Protein AF-0000000074147778 (afdb_homodimer)

Secondary structure (DSSP, 8-state):
--HHHHHHHHHHHHHHHHHHH---EEEEEETTEEEEEEHHHHHHHHHHHHHHHHHHHHHHHHHHHHHHHHHHHHHHHHHHHHHHHHHHHHHHHHHHHH--/--HHHHHHHHHHHHHHHHHHH---EEEEEETTEEEEEEHHHHHHHHHHHHHHHHHHHHHHHHHHHHHHHHHHHHHHHHHHHHHHHHHHHHHHHHHHHHT-

Nearest PDB structures (foldseek):
  2zdi-assembly1_A-2  TM=4.900E-01  e=6.514E+00  Pyrococcus horikoshii
  2zqm-assembly1_A  TM=4.320E-01  e=8.532E+00  Thermococcus sp. JCM 11816
  2zdi-assembly1_A-2  TM=4.900E-01  e=6.514E+00  Pyrococcus horikoshii
  2zqm-assembly1_A  TM=4.322E-01  e=8.532E+00  Thermococcus sp. JCM 11816

Foldseek 3Di:
DDPVVVVVVVVVVVLVVLCVVFQDWDWDDDDPDIDIGTPSVVVVVVVVVVVVVVCVVCVVVVVVVVVVVVVVVVVVVVVVVVVVVVVVVVVVVVVVVVVD/DDPVVVVVVVVVVVLVVLCVVFQDWDWDDDDPDIDIGTPSVVVVVVVVVVVVVVCVVCVVVVVVVVVVVVVVVVVVVVVVVVVVVVVVVVVVVVVVVVVD

Sequence (200 aa):
MSTVIIVLLVGIILALLFSFQNQSLVTIYFLNWSFEEKISTVLFLTFAAGVILAFISTLPTIIKDKRTISKLNKRIKELEKNISLNKETLPEQDNRVNNKMSTVIIVLLVGIILALLFSFQNQSLVTIYFLNWSFEEKISTVLFLTFAAGVILAFISTLPTIIKDKRTISKLNKRIKELEKNISLNKETLPEQDNRVNNK

pLDDT: mean 92.96, std 8.34, range [63.09, 98.56]

Radius of gyration: 31.03 Å; Cα contacts (8 Å, |Δi|>4): 154; chains: 2; bounding box: 33×93×58 Å

Structure (mmCIF, N/CA/C/O backbone):
data_AF-0000000074147778-model_v1
#
loop_
_entity.id
_entity.type
_entity.pdbx_description
1 polymer PglF
#
loop_
_atom_site.group_PDB
_atom_site.id
_atom_site.type_symbol
_atom_site.label_atom_id
_atom_site.label_alt_id
_atom_site.label_comp_id
_atom_site.label_asym_id
_atom_site.label_entity_id
_atom_site.label_seq_id
_atom_site.pdbx_PDB_ins_code
_atom_site.Cartn_x
_atom_site.Cartn_y
_atom_site.Cartn_z
_atom_site.occupancy
_atom_site.B_iso_or_equiv
_atom_site.auth_seq_id
_atom_site.auth_comp_id
_atom_site.auth_asym_id
_atom_site.auth_atom_id
_atom_site.pdbx_PDB_model_num
ATOM 1 N N . MET A 1 1 ? 16.469 -9.008 20.594 1 70.06 1 MET A N 1
ATOM 2 C CA . MET A 1 1 ? 16.484 -9.008 19.141 1 70.06 1 MET A CA 1
ATOM 3 C C . MET A 1 1 ? 15.273 -8.258 18.578 1 70.06 1 MET A C 1
ATOM 5 O O . MET A 1 1 ? 14.219 -8.203 19.219 1 70.06 1 MET A O 1
ATOM 9 N N . SER A 1 2 ? 15.391 -7.492 17.5 1 90.19 2 SER A N 1
ATOM 10 C CA . SER A 1 2 ? 14.328 -6.621 17.016 1 90.19 2 SER A CA 1
ATOM 11 C C . SER A 1 2 ? 13.188 -7.43 16.406 1 90.19 2 SER A C 1
ATOM 13 O O . SER A 1 2 ? 13.414 -8.484 15.812 1 90.19 2 SER A O 1
ATOM 15 N N . THR A 1 3 ? 11.992 -7.289 16.906 1 92.44 3 THR A N 1
ATOM 16 C CA . THR A 1 3 ? 10.781 -7.926 16.406 1 92.44 3 THR A CA 1
ATOM 17 C C . THR A 1 3 ? 10.797 -7.973 14.883 1 92.44 3 THR A C 1
ATOM 19 O O . THR A 1 3 ? 10.328 -8.945 14.281 1 92.44 3 THR A O 1
ATOM 22 N N . VAL A 1 4 ? 11.375 -7.07 14.25 1 89.62 4 VAL A N 1
ATOM 23 C CA . VAL A 1 4 ? 11.469 -6.984 12.797 1 89.62 4 VAL A CA 1
ATOM 24 C C . VAL A 1 4 ? 12.352 -8.117 12.266 1 89.62 4 VAL A C 1
ATOM 26 O O . VAL A 1 4 ? 12.008 -8.766 11.281 1 89.62 4 VAL A O 1
ATOM 29 N N . ILE A 1 5 ? 13.445 -8.281 12.914 1 94.88 5 ILE A N 1
ATOM 30 C CA . ILE A 1 5 ? 14.391 -9.312 12.5 1 94.88 5 ILE A CA 1
ATOM 31 C C . ILE A 1 5 ? 13.734 -10.688 12.617 1 94.88 5 ILE A C 1
ATOM 33 O O . ILE A 1 5 ? 13.906 -11.547 11.75 1 94.88 5 ILE A O 1
ATOM 37 N N . ILE A 1 6 ? 13 -10.82 13.672 1 96.06 6 ILE A N 1
ATOM 38 C CA . ILE A 1 6 ? 12.328 -12.094 13.906 1 96.06 6 ILE A CA 1
ATOM 39 C C . ILE A 1 6 ? 11.305 -12.359 12.812 1 96.06 6 ILE A C 1
ATOM 41 O O . ILE A 1 6 ? 11.242 -13.461 12.266 1 96.06 6 ILE A O 1
ATOM 45 N N . VAL A 1 7 ? 10.531 -11.43 12.43 1 94 7 VAL A N 1
ATOM 46 C CA . VAL A 1 7 ? 9.508 -11.562 11.406 1 94 7 VAL A CA 1
ATOM 47 C C . VAL A 1 7 ? 10.156 -11.883 10.062 1 94 7 VAL A C 1
ATOM 49 O O . VAL A 1 7 ? 9.688 -12.758 9.328 1 94 7 VAL A O 1
ATOM 52 N N . LEU A 1 8 ? 11.258 -11.164 9.898 1 94.31 8 LEU A N 1
ATOM 53 C CA . LEU A 1 8 ? 11.969 -11.375 8.641 1 94.31 8 LEU A CA 1
ATOM 54 C C . LEU A 1 8 ? 12.531 -12.789 8.57 1 94.31 8 LEU A C 1
ATOM 56 O O . LEU A 1 8 ? 12.453 -13.445 7.531 1 94.31 8 LEU A O 1
ATOM 60 N N . LEU A 1 9 ? 13.117 -13.172 9.711 1 96.31 9 LEU A N 1
ATOM 61 C CA . LEU A 1 9 ? 13.719 -14.5 9.781 1 96.31 9 LEU A CA 1
ATOM 62 C C . LEU A 1 9 ? 12.672 -15.586 9.555 1 96.31 9 LEU A C 1
ATOM 64 O O . LEU A 1 9 ? 12.883 -16.5 8.766 1 96.31 9 LEU A O 1
ATOM 68 N N . VAL A 1 10 ? 11.57 -15.469 10.203 1 96.69 10 VAL A N 1
ATOM 69 C CA . VAL A 1 10 ? 10.484 -16.438 10.055 1 96.69 10 VAL A CA 1
ATOM 70 C C . VAL A 1 10 ? 9.984 -16.438 8.617 1 96.69 10 VAL A C 1
ATOM 72 O O . VAL A 1 10 ? 9.75 -17.5 8.031 1 96.69 10 VAL A O 1
ATOM 75 N N . GLY A 1 11 ? 9.82 -15.25 8.031 1 96.06 11 GLY A N 1
ATOM 76 C CA . GLY A 1 11 ? 9.398 -15.125 6.648 1 96.06 11 GLY A CA 1
ATOM 77 C C . GLY A 1 11 ? 10.32 -15.836 5.676 1 96.06 11 GLY A C 1
ATOM 78 O O . GLY A 1 11 ? 9.867 -16.531 4.77 1 96.06 11 GLY A O 1
ATOM 79 N N . ILE A 1 12 ? 11.625 -15.695 5.895 1 96.75 12 ILE A N 1
ATOM 80 C CA . ILE A 1 12 ? 12.617 -16.281 5.008 1 96.75 12 ILE A CA 1
ATOM 81 C C . ILE A 1 12 ? 12.586 -17.812 5.137 1 96.75 12 ILE A C 1
ATOM 83 O O . ILE A 1 12 ? 12.664 -18.531 4.137 1 96.75 12 ILE A O 1
ATOM 87 N N . ILE A 1 13 ? 12.477 -18.266 6.332 1 97.56 13 ILE A N 1
ATOM 88 C CA . ILE A 1 13 ? 12.438 -19.703 6.566 1 97.56 13 ILE A CA 1
ATOM 89 C C . ILE A 1 13 ? 11.211 -20.312 5.887 1 97.56 13 ILE A C 1
ATOM 91 O O . ILE A 1 13 ? 11.312 -21.328 5.207 1 97.56 13 ILE A O 1
ATOM 95 N N . LEU A 1 14 ? 10.07 -19.688 6.051 1 97.44 14 LEU A N 1
ATOM 96 C CA . LEU A 1 14 ? 8.844 -20.156 5.418 1 97.44 14 LEU A CA 1
ATOM 97 C C . LEU A 1 14 ? 8.977 -20.141 3.898 1 97.44 14 LEU A C 1
ATOM 99 O O . LEU A 1 14 ? 8.523 -21.078 3.227 1 97.44 14 LEU A O 1
ATOM 103 N N . ALA A 1 15 ? 9.617 -19.062 3.371 1 97.5 15 ALA A N 1
ATOM 104 C CA . ALA A 1 15 ? 9.812 -18.938 1.929 1 97.5 15 ALA A CA 1
ATOM 105 C C . ALA A 1 15 ? 10.727 -20.047 1.408 1 97.5 15 ALA A C 1
ATOM 107 O O . ALA A 1 15 ? 10.477 -20.609 0.336 1 97.5 15 ALA A O 1
ATOM 108 N N . LEU A 1 16 ? 11.727 -20.391 2.139 1 97.94 16 LEU A N 1
ATOM 109 C CA . LEU A 1 16 ? 12.664 -21.438 1.744 1 97.94 16 LEU A CA 1
ATOM 110 C C . LEU A 1 16 ? 11.977 -22.797 1.745 1 97.94 16 LEU A C 1
ATOM 112 O O . LEU A 1 16 ? 12.141 -23.594 0.809 1 97.94 16 LEU A O 1
ATOM 116 N N . LEU A 1 17 ? 11.25 -23.062 2.766 1 98 17 LEU A N 1
ATOM 117 C CA . LEU A 1 17 ? 10.5 -24.312 2.842 1 98 17 LEU A CA 1
ATOM 118 C C . LEU A 1 17 ? 9.516 -24.422 1.685 1 98 17 LEU A C 1
ATOM 120 O O . LEU A 1 17 ? 9.422 -25.484 1.05 1 98 17 LEU A O 1
ATOM 124 N N . PHE A 1 18 ? 8.859 -23.312 1.404 1 98.12 18 PHE A N 1
ATOM 125 C CA . PHE A 1 18 ? 7.91 -23.266 0.296 1 98.12 18 PHE A CA 1
ATOM 126 C C . PHE A 1 18 ? 8.617 -23.531 -1.029 1 98.12 18 PHE A C 1
ATOM 128 O O . PHE A 1 18 ? 8.109 -24.266 -1.875 1 98.12 18 PHE A O 1
ATOM 135 N N . SER A 1 19 ? 9.727 -22.828 -1.189 1 97.81 19 SER A N 1
ATOM 136 C CA . SER A 1 19 ? 10.5 -22.969 -2.42 1 97.81 19 SER A CA 1
ATOM 137 C C . SER A 1 19 ? 10.945 -24.406 -2.635 1 97.81 19 SER A C 1
ATOM 139 O O . SER A 1 19 ? 10.852 -24.938 -3.748 1 97.81 19 SER A O 1
ATOM 141 N N . PHE A 1 20 ? 11.336 -25.047 -1.605 1 97.81 20 PHE A N 1
ATOM 142 C CA . PHE A 1 20 ? 11.812 -26.422 -1.671 1 97.81 20 PHE A CA 1
ATOM 143 C C . PHE A 1 20 ? 10.664 -27.375 -1.983 1 97.81 20 PHE A C 1
ATOM 145 O O . PHE A 1 20 ? 10.828 -28.312 -2.76 1 97.81 20 PHE A O 1
ATOM 152 N N . GLN A 1 21 ? 9.547 -27.062 -1.419 1 97.88 21 GLN A N 1
ATOM 153 C CA . GLN A 1 21 ? 8.406 -27.969 -1.562 1 97.88 21 GLN A CA 1
ATOM 154 C C . GLN A 1 21 ? 7.75 -27.812 -2.932 1 97.88 21 GLN A C 1
ATOM 156 O O . GLN A 1 21 ? 7.039 -28.703 -3.391 1 97.88 21 GLN A O 1
ATOM 161 N N . ASN A 1 22 ? 7.898 -26.672 -3.611 1 98.19 22 ASN A N 1
ATOM 162 C CA . ASN A 1 22 ? 7.238 -26.375 -4.875 1 98.19 22 ASN A CA 1
ATOM 163 C C . ASN A 1 22 ? 8.25 -26.094 -5.984 1 98.19 22 ASN A C 1
ATOM 165 O O . ASN A 1 22 ? 8.25 -25.016 -6.57 1 98.19 22 ASN A O 1
ATOM 169 N N . GLN A 1 23 ? 8.961 -27.078 -6.387 1 97.5 23 GLN A N 1
ATOM 170 C CA . GLN A 1 23 ? 10.031 -26.953 -7.371 1 97.5 23 GLN A CA 1
ATOM 171 C C . GLN A 1 23 ? 9.57 -27.453 -8.742 1 97.5 23 GLN A C 1
ATOM 173 O O . GLN A 1 23 ? 10.289 -27.297 -9.734 1 97.5 23 GLN A O 1
ATOM 178 N N . SER A 1 24 ? 8.391 -28 -8.797 1 96.56 24 SER A N 1
ATOM 179 C CA . SER A 1 24 ? 7.887 -28.484 -10.078 1 96.56 24 SER A CA 1
ATOM 180 C C . SER A 1 24 ? 7.66 -27.344 -11.062 1 96.56 24 SER A C 1
ATOM 182 O O . SER A 1 24 ? 7.25 -26.25 -10.664 1 96.56 24 SER A O 1
ATOM 184 N N . LEU A 1 25 ? 7.801 -27.672 -12.336 1 97.81 25 LEU A N 1
ATOM 185 C CA . LEU A 1 25 ? 7.641 -26.672 -13.383 1 97.81 25 LEU A CA 1
ATOM 186 C C . LEU A 1 25 ? 6.188 -26.578 -13.828 1 97.81 25 LEU A C 1
ATOM 188 O O . LEU A 1 25 ? 5.477 -27.594 -13.867 1 97.81 25 LEU A O 1
ATOM 192 N N . VAL A 1 26 ? 5.844 -25.406 -14.148 1 97.12 26 VAL A N 1
ATOM 193 C CA . VAL A 1 26 ? 4.512 -25.172 -14.711 1 97.12 26 VAL A CA 1
ATOM 194 C C . VAL A 1 26 ? 4.609 -24.203 -15.891 1 97.12 26 VAL A C 1
ATOM 196 O O . VAL A 1 26 ? 5.469 -23.328 -15.914 1 97.12 26 VAL A O 1
ATOM 199 N N . THR A 1 27 ? 3.785 -24.422 -16.812 1 97.81 27 THR A N 1
ATOM 200 C CA . THR A 1 27 ? 3.719 -23.531 -17.969 1 97.81 27 THR A CA 1
ATOM 201 C C . THR A 1 27 ? 2.59 -22.516 -17.812 1 97.81 27 THR A C 1
ATOM 203 O O . THR A 1 27 ? 1.437 -22.906 -17.594 1 97.81 27 THR A O 1
ATOM 206 N N . ILE A 1 28 ? 2.943 -21.281 -17.891 1 97.94 28 ILE A N 1
ATOM 207 C CA . ILE A 1 28 ? 1.984 -20.188 -17.766 1 97.94 28 ILE A CA 1
ATOM 208 C C . ILE A 1 28 ? 1.822 -19.484 -19.109 1 97.94 28 ILE A C 1
ATOM 210 O O . ILE A 1 28 ? 2.811 -19.188 -19.781 1 97.94 28 ILE A O 1
ATOM 214 N N . TYR A 1 29 ? 0.603 -19.297 -19.438 1 98 29 TYR A N 1
ATOM 215 C CA . TYR A 1 29 ? 0.296 -18.609 -20.688 1 98 29 TYR A CA 1
ATOM 216 C C . TYR A 1 29 ? -0.269 -17.219 -20.422 1 98 29 TYR A C 1
ATOM 218 O O . TYR A 1 29 ? -1.069 -17.031 -19.5 1 98 29 TYR A O 1
ATOM 226 N N . PHE A 1 30 ? 0.188 -16.281 -21.203 1 96.56 30 PHE A N 1
ATOM 227 C CA . PHE A 1 30 ? -0.338 -14.922 -21.172 1 96.56 30 PHE A CA 1
ATOM 228 C C . PHE A 1 30 ? -0.338 -14.305 -22.562 1 96.56 30 PHE A C 1
ATOM 230 O O . PHE A 1 30 ? 0.717 -13.945 -23.094 1 96.56 30 PHE A O 1
ATOM 237 N N . LEU A 1 31 ? -1.551 -14.141 -23.047 1 95.06 31 LEU A N 1
ATOM 238 C CA . LEU A 1 31 ? -1.722 -13.68 -24.422 1 95.06 31 LEU A CA 1
ATOM 239 C C . LEU A 1 31 ? -0.912 -14.539 -25.391 1 95.06 31 LEU A C 1
ATOM 241 O O . LEU A 1 31 ? -1.174 -15.734 -25.531 1 95.06 31 LEU A O 1
ATOM 245 N N . ASN A 1 32 ? 0.188 -13.961 -25.969 1 95.88 32 ASN A N 1
ATOM 246 C CA . ASN A 1 32 ? 0.967 -14.75 -26.906 1 95.88 32 ASN A CA 1
ATOM 247 C C . ASN A 1 32 ? 2.277 -15.234 -26.297 1 95.88 32 ASN A C 1
ATOM 249 O O . ASN A 1 32 ? 3.131 -15.781 -27 1 95.88 32 ASN A O 1
ATOM 253 N N . TRP A 1 33 ? 2.398 -15.078 -25.047 1 96.38 33 TRP A N 1
ATOM 254 C CA . TRP A 1 33 ? 3.627 -15.477 -24.375 1 96.38 33 TRP A CA 1
ATOM 255 C C . TRP A 1 33 ? 3.396 -16.719 -23.516 1 96.38 33 TRP A C 1
ATOM 257 O O . TRP A 1 33 ? 2.299 -16.922 -22.984 1 96.38 33 TRP A O 1
ATOM 267 N N . SER A 1 34 ? 4.418 -17.641 -23.438 1 96.19 34 SER A N 1
ATOM 268 C CA . SER A 1 34 ? 4.418 -18.797 -22.531 1 96.19 34 SER A CA 1
ATOM 269 C C . SER A 1 34 ? 5.734 -18.891 -21.781 1 96.19 34 SER A C 1
ATOM 271 O O . SER A 1 34 ? 6.801 -18.625 -22.328 1 96.19 34 SER A O 1
ATOM 273 N N . PHE A 1 35 ? 5.664 -19.125 -20.5 1 95.5 35 PHE A N 1
ATOM 274 C CA . PHE A 1 35 ? 6.832 -19.266 -19.641 1 95.5 35 PHE A CA 1
ATOM 275 C C . PHE A 1 35 ? 6.746 -20.531 -18.812 1 95.5 35 PHE A C 1
ATOM 277 O O . PHE A 1 35 ? 5.668 -20.891 -18.328 1 95.5 35 PHE A O 1
ATOM 284 N N . GLU A 1 36 ? 7.824 -21.172 -18.812 1 97.44 36 GLU A N 1
ATOM 285 C CA . GLU A 1 36 ? 7.961 -22.328 -17.938 1 97.44 36 GLU A CA 1
ATOM 286 C C . GLU A 1 36 ? 8.836 -22.016 -16.734 1 97.44 36 GLU A C 1
ATOM 288 O O . GLU A 1 36 ? 10.023 -21.719 -16.875 1 97.44 36 GLU A O 1
ATOM 293 N N . GLU A 1 37 ? 8.258 -22.078 -15.602 1 97.62 37 GLU A N 1
ATOM 294 C CA . GLU A 1 37 ? 8.945 -21.688 -14.367 1 97.62 37 GLU A CA 1
ATOM 295 C C . GLU A 1 37 ? 8.516 -22.562 -13.195 1 97.62 37 GLU A C 1
ATOM 297 O O . GLU A 1 37 ? 7.484 -23.234 -13.266 1 97.62 37 GLU A O 1
ATOM 302 N N . LYS A 1 38 ? 9.391 -22.578 -12.18 1 98.12 38 LYS A N 1
ATOM 303 C CA . LYS A 1 38 ? 9.016 -23.297 -10.961 1 98.12 38 LYS A CA 1
ATOM 304 C C . LYS A 1 38 ? 7.789 -22.656 -10.305 1 98.12 38 LYS A C 1
ATOM 306 O O . LYS A 1 38 ? 7.66 -21.438 -10.273 1 98.12 38 LYS A O 1
ATOM 311 N N . ILE A 1 39 ? 6.934 -23.5 -9.742 1 98.31 39 ILE A N 1
ATOM 312 C CA . ILE A 1 39 ? 5.707 -23.047 -9.094 1 98.31 39 ILE A CA 1
ATOM 313 C C . ILE A 1 39 ? 6.039 -22 -8.031 1 98.31 39 ILE A C 1
ATOM 315 O O . ILE A 1 39 ? 5.414 -20.938 -7.973 1 98.31 39 ILE A O 1
ATOM 319 N N . SER A 1 40 ? 7.023 -22.219 -7.223 1 98.31 40 SER A N 1
ATOM 320 C CA . SER A 1 40 ? 7.406 -21.297 -6.152 1 98.31 40 SER A CA 1
ATOM 321 C C . SER A 1 40 ? 7.84 -19.953 -6.711 1 98.31 40 SER A C 1
ATOM 323 O O . SER A 1 40 ? 7.441 -18.906 -6.195 1 98.31 40 SER A O 1
ATOM 325 N N . THR A 1 41 ? 8.578 -19.938 -7.758 1 98.06 41 THR A N 1
ATOM 326 C CA . THR A 1 41 ? 9.086 -18.719 -8.352 1 98.06 41 THR A CA 1
ATOM 327 C C . THR A 1 41 ? 7.941 -17.859 -8.906 1 98.06 41 THR A C 1
ATOM 329 O O . THR A 1 41 ? 7.887 -16.656 -8.664 1 98.06 41 THR A O 1
ATOM 332 N N . VAL A 1 42 ? 7.035 -18.484 -9.555 1 98.06 42 VAL A N 1
ATOM 333 C CA . VAL A 1 42 ? 5.898 -17.797 -10.148 1 98.06 42 VAL A CA 1
ATOM 334 C C . VAL A 1 42 ? 5.035 -17.172 -9.055 1 98.06 42 VAL A C 1
ATOM 336 O O . VAL A 1 42 ? 4.59 -16.031 -9.18 1 98.06 42 VAL A O 1
ATOM 339 N N . LEU A 1 43 ? 4.816 -17.859 -8.008 1 98.56 43 LEU A N 1
ATOM 340 C CA . LEU A 1 43 ? 3.99 -17.375 -6.91 1 98.56 43 LEU A CA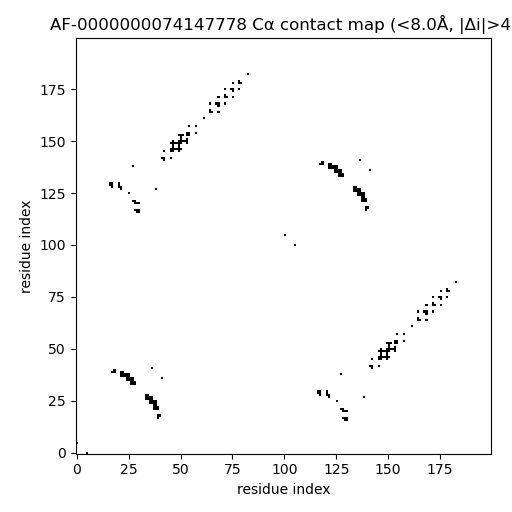 1
ATOM 341 C C . LEU A 1 43 ? 4.688 -16.234 -6.176 1 98.56 43 LEU A C 1
ATOM 343 O O . LEU A 1 43 ? 4.043 -15.25 -5.797 1 98.56 43 LEU A O 1
ATOM 347 N N . PHE A 1 44 ? 6.004 -16.297 -5.996 1 98.31 44 PHE A N 1
ATOM 348 C CA . PHE A 1 44 ? 6.758 -15.227 -5.355 1 98.31 44 PHE A CA 1
ATOM 349 C C . PHE A 1 44 ? 6.73 -13.961 -6.207 1 98.31 44 PHE A C 1
ATOM 351 O O . PHE A 1 44 ? 6.516 -12.867 -5.688 1 98.31 44 PHE A O 1
ATOM 358 N N . LEU A 1 45 ? 6.938 -14.148 -7.508 1 98.12 45 LEU A N 1
ATOM 359 C CA . LEU A 1 45 ? 6.938 -13.016 -8.422 1 98.12 45 LEU A CA 1
ATOM 360 C C . LEU A 1 45 ? 5.559 -12.359 -8.477 1 98.12 45 LEU A C 1
ATOM 362 O O . LEU A 1 45 ? 5.449 -11.133 -8.477 1 98.12 45 LEU A O 1
ATOM 366 N N . THR A 1 46 ? 4.531 -13.164 -8.516 1 98.31 46 THR A N 1
ATOM 367 C CA . THR A 1 46 ? 3.166 -12.656 -8.555 1 98.31 46 THR A CA 1
ATOM 368 C C . THR A 1 46 ? 2.82 -11.93 -7.254 1 98.31 46 THR A C 1
ATOM 370 O O . THR A 1 46 ? 2.199 -10.867 -7.277 1 98.31 46 THR A O 1
ATOM 373 N N . PHE A 1 47 ? 3.23 -12.531 -6.145 1 98.25 47 PHE A N 1
ATOM 374 C CA . PHE A 1 47 ? 3.025 -11.891 -4.848 1 98.25 47 PHE A CA 1
ATOM 375 C C . PHE A 1 47 ? 3.738 -10.539 -4.793 1 98.25 47 PHE A C 1
ATOM 377 O O . PHE A 1 47 ? 3.152 -9.539 -4.379 1 98.25 47 PHE A O 1
ATOM 384 N N . ALA A 1 48 ? 4.988 -10.453 -5.227 1 97.94 48 ALA A N 1
ATOM 385 C CA . ALA A 1 48 ? 5.781 -9.227 -5.266 1 97.94 48 ALA A CA 1
ATOM 386 C C . ALA A 1 48 ? 5.125 -8.18 -6.16 1 97.94 48 ALA A C 1
ATOM 388 O O . ALA A 1 48 ? 5.07 -7 -5.805 1 97.94 48 ALA A O 1
ATOM 389 N N . ALA A 1 49 ? 4.602 -8.594 -7.262 1 97.69 49 ALA A N 1
ATOM 390 C CA . ALA A 1 49 ? 3.906 -7.691 -8.172 1 97.69 49 ALA A CA 1
ATOM 391 C C . ALA A 1 49 ? 2.691 -7.059 -7.504 1 97.69 49 ALA A C 1
ATOM 393 O O . ALA A 1 49 ? 2.43 -5.867 -7.676 1 97.69 49 ALA A O 1
ATOM 394 N N . GLY A 1 50 ? 1.934 -7.863 -6.734 1 97.56 50 GLY A N 1
ATOM 395 C CA . GLY A 1 50 ? 0.818 -7.34 -5.961 1 97.56 50 GLY A CA 1
ATOM 396 C C . GLY A 1 50 ? 1.235 -6.297 -4.941 1 97.56 50 GLY A C 1
ATOM 397 O O . GLY A 1 50 ? 0.615 -5.234 -4.844 1 97.56 50 GLY A O 1
ATOM 398 N N . VAL A 1 51 ? 2.311 -6.598 -4.285 1 97.25 51 VAL A N 1
ATOM 399 C CA . VAL A 1 51 ? 2.848 -5.676 -3.289 1 97.25 51 VAL A CA 1
ATOM 400 C C . VAL A 1 51 ? 3.264 -4.371 -3.961 1 97.25 51 VAL A C 1
ATOM 402 O O . VAL A 1 51 ? 2.889 -3.285 -3.51 1 97.25 51 VAL A O 1
ATOM 405 N N . ILE A 1 52 ? 3.951 -4.422 -5.02 1 97.19 52 ILE A N 1
ATOM 406 C CA . ILE A 1 52 ? 4.469 -3.268 -5.742 1 97.19 52 ILE A CA 1
ATOM 407 C C . ILE A 1 52 ? 3.312 -2.412 -6.246 1 97.19 52 ILE A C 1
ATOM 409 O O . ILE A 1 52 ? 3.311 -1.191 -6.07 1 97.19 52 ILE A O 1
ATOM 413 N N . LEU A 1 53 ? 2.34 -3.072 -6.785 1 96 53 LEU A N 1
ATOM 414 C CA . LEU A 1 53 ? 1.182 -2.352 -7.301 1 96 53 LEU A CA 1
ATOM 415 C C . LEU A 1 53 ? 0.465 -1.602 -6.184 1 96 53 LEU A C 1
ATOM 417 O O . LEU A 1 53 ? 0.078 -0.444 -6.355 1 96 53 LEU A O 1
ATOM 421 N N . ALA A 1 54 ? 0.324 -2.25 -5.074 1 95.88 54 ALA A N 1
ATOM 422 C CA . ALA A 1 54 ? -0.361 -1.64 -3.938 1 95.88 54 ALA A CA 1
ATOM 423 C C . ALA A 1 54 ? 0.436 -0.461 -3.387 1 95.88 54 ALA A C 1
ATOM 425 O O . ALA A 1 54 ? -0.135 0.578 -3.049 1 95.88 54 ALA A O 1
ATOM 426 N N . PHE A 1 55 ? 1.748 -0.634 -3.389 1 94.94 55 PHE A N 1
ATOM 427 C CA . PHE A 1 55 ? 2.607 0.439 -2.9 1 94.94 55 PHE A CA 1
ATOM 428 C C . PHE A 1 55 ? 2.557 1.64 -3.838 1 94.94 55 PHE A C 1
ATOM 430 O O . PHE A 1 55 ? 2.418 2.779 -3.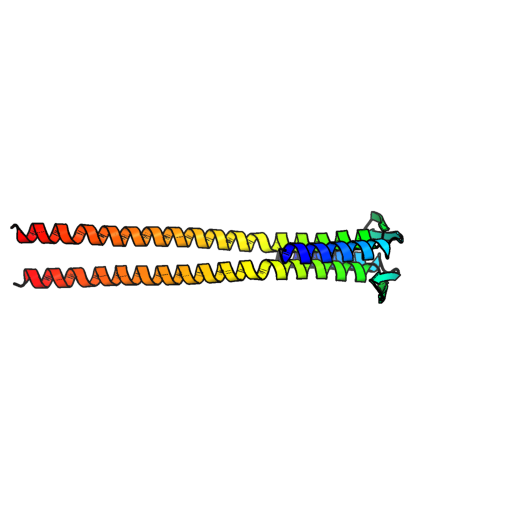387 1 94.94 55 PHE A O 1
ATOM 437 N N . ILE A 1 56 ? 2.596 1.443 -5.062 1 95.31 56 ILE A N 1
ATOM 438 C CA . ILE A 1 56 ? 2.57 2.506 -6.062 1 95.31 56 ILE A CA 1
ATOM 439 C C . ILE A 1 56 ? 1.231 3.236 -6.008 1 95.31 56 ILE A C 1
ATOM 441 O O . ILE A 1 56 ? 1.185 4.465 -6.078 1 95.31 56 ILE A O 1
ATOM 445 N N . SER A 1 57 ? 0.197 2.49 -5.805 1 92.06 57 SER A N 1
ATOM 446 C CA . SER A 1 57 ? -1.15 3.049 -5.797 1 92.06 57 SER A CA 1
ATOM 447 C C . SER A 1 57 ? -1.368 3.949 -4.586 1 92.06 57 SER A C 1
ATOM 449 O O . SER A 1 57 ? -2.176 4.879 -4.633 1 92.06 57 SER A O 1
ATOM 451 N N . THR A 1 58 ? -0.615 3.764 -3.475 1 92.94 58 THR A N 1
ATOM 452 C CA .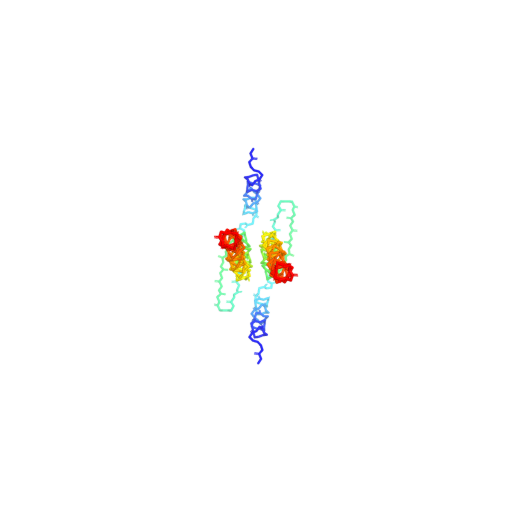 THR A 1 58 ? -0.817 4.516 -2.24 1 92.94 58 THR A CA 1
ATOM 453 C C . THR A 1 58 ? 0.153 5.688 -2.156 1 92.94 58 THR A C 1
ATOM 455 O O . THR A 1 58 ? -0.074 6.637 -1.399 1 92.94 58 THR A O 1
ATOM 458 N N . LEU A 1 59 ? 1.169 5.738 -2.928 1 94.88 59 LEU A N 1
ATOM 459 C CA . LEU A 1 59 ? 2.252 6.715 -2.898 1 94.88 59 LEU A CA 1
ATOM 460 C C . LEU A 1 59 ? 1.716 8.125 -3.09 1 94.88 59 LEU A C 1
ATOM 462 O O . LEU A 1 59 ? 2.092 9.047 -2.355 1 94.88 59 LEU A O 1
ATOM 466 N N . PRO A 1 60 ? 0.779 8.406 -3.996 1 94.94 60 PRO A N 1
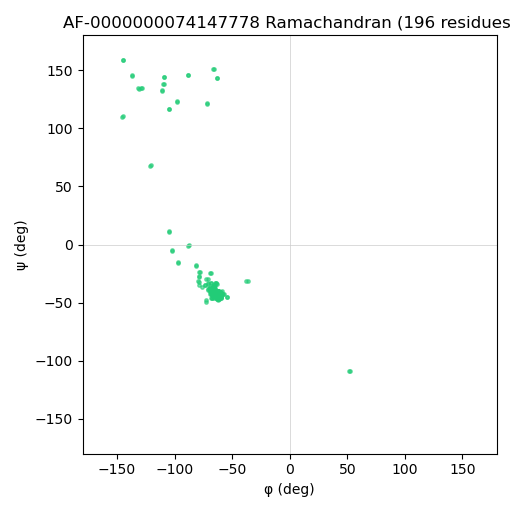ATOM 467 C CA . PRO A 1 60 ? 0.274 9.766 -4.199 1 94.94 60 PRO A CA 1
ATOM 468 C C . PRO A 1 60 ? -0.428 10.328 -2.965 1 94.94 60 PRO A C 1
ATOM 470 O O . PRO A 1 60 ? -0.344 11.523 -2.693 1 94.94 60 PRO A O 1
ATOM 473 N N . THR A 1 61 ? -1.086 9.477 -2.23 1 92.12 61 THR A N 1
ATOM 474 C CA . THR A 1 61 ? -1.804 9.891 -1.027 1 92.12 61 THR A CA 1
ATOM 475 C C . THR A 1 61 ? -0.828 10.305 0.07 1 92.12 61 THR A C 1
ATOM 477 O O . THR A 1 61 ? -1.015 11.336 0.717 1 92.12 61 THR A O 1
ATOM 480 N N . ILE A 1 62 ? 0.227 9.578 0.2 1 94.25 62 ILE A N 1
ATOM 481 C CA . ILE A 1 62 ? 1.251 9.867 1.198 1 94.25 62 ILE A CA 1
ATOM 482 C C . ILE A 1 62 ? 1.931 11.195 0.874 1 94.25 62 ILE A C 1
ATOM 484 O O . ILE A 1 62 ? 2.115 12.039 1.757 1 94.25 62 ILE A O 1
ATOM 488 N N . ILE A 1 63 ? 2.211 11.398 -0.375 1 96.25 63 ILE A N 1
ATOM 489 C CA . ILE A 1 63 ? 2.887 12.617 -0.811 1 96.25 63 ILE A CA 1
ATOM 490 C C . ILE A 1 63 ? 1.981 13.828 -0.571 1 96.25 63 ILE A C 1
ATOM 492 O O . ILE A 1 63 ? 2.434 14.859 -0.077 1 96.25 63 ILE A O 1
ATOM 496 N N . LYS A 1 64 ? 0.718 13.648 -0.874 1 97 64 LYS A N 1
ATOM 497 C CA . LYS A 1 64 ? -0.247 14.727 -0.667 1 97 64 LYS A CA 1
ATOM 498 C C . LYS A 1 64 ? -0.351 15.094 0.81 1 97 64 LYS A C 1
ATOM 500 O O . LYS A 1 64 ? -0.329 16.281 1.162 1 97 64 LYS A O 1
ATOM 505 N N . ASP A 1 65 ? -0.419 14.023 1.62 1 96.69 65 ASP A N 1
ATOM 506 C CA . ASP A 1 65 ? -0.535 14.258 3.057 1 96.69 65 ASP A CA 1
ATOM 507 C C . ASP A 1 65 ? 0.715 14.938 3.604 1 96.69 65 ASP A C 1
ATOM 509 O O . ASP A 1 65 ? 0.619 15.875 4.402 1 96.69 65 ASP A O 1
ATOM 513 N N . LYS A 1 66 ? 1.877 14.562 3.143 1 97.12 66 LYS A N 1
ATOM 514 C CA . LYS A 1 66 ? 3.129 15.18 3.578 1 97.12 66 LYS A CA 1
ATOM 515 C C . LYS A 1 66 ? 3.207 16.641 3.141 1 97.12 66 LYS A C 1
ATOM 517 O O . LYS A 1 66 ? 3.654 17.5 3.904 1 97.12 66 LYS A O 1
ATOM 522 N N . ARG A 1 67 ? 2.729 16.922 1.985 1 97.88 67 ARG A N 1
ATOM 523 C CA . ARG A 1 67 ? 2.686 18.297 1.5 1 97.88 67 ARG A CA 1
ATOM 524 C C . ARG A 1 67 ? 1.722 19.141 2.328 1 97.88 67 ARG A C 1
ATOM 526 O O . ARG A 1 67 ? 2.012 20.297 2.641 1 97.88 67 ARG A O 1
ATOM 533 N N . THR A 1 68 ? 0.591 18.547 2.604 1 98 68 THR A N 1
ATOM 534 C CA . THR A 1 68 ? -0.401 19.234 3.426 1 98 68 THR A CA 1
ATOM 535 C C . THR A 1 68 ? 0.169 19.562 4.805 1 98 68 THR A C 1
ATOM 537 O O . THR A 1 68 ? 0.022 20.672 5.301 1 98 68 THR A O 1
ATOM 540 N N . ILE A 1 69 ? 0.817 18.625 5.391 1 98 69 ILE A N 1
ATOM 541 C CA . ILE A 1 69 ? 1.431 18.797 6.703 1 98 69 ILE A CA 1
ATOM 542 C C . ILE A 1 69 ? 2.461 19.922 6.648 1 98 69 ILE A C 1
ATOM 544 O O . ILE A 1 69 ? 2.488 20.797 7.523 1 98 69 ILE A O 1
ATOM 548 N N . SER A 1 70 ? 3.248 19.922 5.613 1 97.75 70 SER A N 1
ATOM 549 C CA . SER A 1 70 ? 4.25 20.969 5.426 1 97.75 70 SER A CA 1
ATOM 550 C C . SER A 1 70 ? 3.602 22.344 5.309 1 97.75 70 SER A C 1
ATOM 552 O O . SER A 1 70 ? 4.059 23.312 5.93 1 97.75 70 SER A O 1
ATOM 554 N N . LYS A 1 71 ? 2.531 22.422 4.523 1 98.25 71 LYS A N 1
ATOM 555 C CA . LYS A 1 71 ? 1.805 23.672 4.34 1 98.25 71 LYS A CA 1
ATOM 556 C C . LYS A 1 71 ? 1.222 24.172 5.66 1 98.25 71 LYS A C 1
ATOM 558 O O . LYS A 1 71 ? 1.297 25.359 5.969 1 98.25 71 LYS A O 1
ATOM 563 N N . LEU A 1 72 ? 0.71 23.25 6.402 1 97.88 72 LEU A N 1
ATOM 564 C CA . LEU A 1 72 ? 0.107 23.594 7.684 1 97.88 72 LEU A CA 1
ATOM 565 C C . LEU A 1 72 ? 1.166 24.078 8.672 1 97.88 72 LEU A C 1
ATOM 567 O O . LEU A 1 72 ? 0.944 25.047 9.406 1 97.88 72 LEU A O 1
ATOM 571 N N . ASN A 1 73 ? 2.312 23.453 8.617 1 97.94 73 ASN A N 1
ATOM 572 C CA . ASN A 1 73 ? 3.42 23.859 9.469 1 97.94 73 ASN A CA 1
ATOM 573 C C . ASN A 1 73 ? 3.914 25.266 9.102 1 97.94 73 ASN A C 1
ATOM 575 O O . ASN A 1 73 ? 4.223 26.062 9.984 1 97.94 73 ASN A O 1
ATOM 579 N N . LYS A 1 74 ? 3.916 25.531 7.891 1 97.94 74 LYS A N 1
ATOM 580 C CA . LYS A 1 74 ? 4.297 26.875 7.449 1 97.94 74 LYS A CA 1
ATOM 581 C C . LYS A 1 74 ? 3.283 27.922 7.91 1 97.94 74 LYS A C 1
ATOM 583 O O . LYS A 1 74 ? 3.66 29 8.359 1 97.94 74 LYS A O 1
ATOM 588 N N . ARG A 1 75 ? 2.051 27.562 7.777 1 97.38 75 ARG A N 1
ATOM 589 C CA . ARG A 1 75 ? 0.978 28.453 8.203 1 97.38 75 ARG A CA 1
ATOM 590 C C . ARG A 1 75 ? 1.062 28.734 9.695 1 97.38 75 ARG A C 1
ATOM 592 O O . ARG A 1 75 ? 0.869 29.875 10.125 1 97.38 75 ARG A O 1
ATOM 599 N N . ILE A 1 76 ? 1.374 27.766 10.492 1 97.5 76 ILE A N 1
ATOM 600 C CA . ILE A 1 76 ? 1.507 27.906 11.938 1 97.5 76 ILE A CA 1
ATOM 601 C C . ILE A 1 76 ? 2.684 28.828 12.258 1 97.5 76 ILE A C 1
ATOM 603 O O . ILE A 1 76 ? 2.568 29.734 13.102 1 97.5 76 ILE A O 1
ATOM 607 N N . LYS A 1 77 ? 3.713 28.609 11.547 1 97.25 77 LYS A N 1
ATOM 608 C CA . LYS A 1 77 ? 4.887 29.453 11.75 1 97.25 77 LYS A CA 1
ATOM 609 C C . LYS A 1 77 ? 4.57 30.906 11.422 1 97.25 77 LYS A C 1
ATOM 611 O O . LYS A 1 77 ? 4.988 31.812 12.148 1 97.25 77 LYS A O 1
ATOM 616 N N . GLU A 1 78 ? 3.832 31.125 10.406 1 96.62 78 GLU A N 1
ATOM 617 C CA . GLU A 1 78 ? 3.422 32.469 10.008 1 96.62 78 GLU A CA 1
ATOM 618 C C . GLU A 1 78 ? 2.521 33.094 11.055 1 96.62 78 GLU A C 1
ATOM 620 O O . GLU A 1 78 ? 2.693 34.281 11.398 1 96.62 78 GLU A O 1
ATOM 625 N N . LEU A 1 79 ? 1.662 32.312 11.609 1 95.19 79 LEU A N 1
ATOM 626 C CA . LEU A 1 79 ? 0.734 32.812 12.617 1 95.19 79 LEU A CA 1
ATOM 627 C C . LEU A 1 79 ? 1.461 33.125 13.922 1 95.19 79 LEU A C 1
ATOM 629 O O . LEU A 1 79 ? 1.186 34.125 14.57 1 95.19 79 LEU A O 1
ATOM 633 N N . GLU A 1 80 ? 2.396 32.281 14.25 1 95.06 80 GLU A N 1
ATOM 634 C CA . GLU A 1 80 ? 3.191 32.5 15.453 1 95.06 80 GLU A CA 1
ATOM 635 C C . GLU A 1 80 ? 4.062 33.75 15.336 1 95.06 80 GLU A C 1
ATOM 637 O O . GLU A 1 80 ? 4.211 34.5 16.297 1 95.06 80 GLU A O 1
ATOM 642 N N . LYS A 1 81 ? 4.523 34 14.188 1 94.69 81 LYS A N 1
ATOM 643 C CA . LYS A 1 81 ? 5.312 35.219 13.93 1 94.69 81 LYS A CA 1
ATOM 644 C C . LYS A 1 81 ? 4.453 36.469 14.047 1 94.69 81 LYS A C 1
ATOM 646 O O . LYS A 1 81 ? 4.887 37.469 14.625 1 94.69 81 LYS A O 1
ATOM 651 N N . ASN A 1 82 ? 3.312 36.438 13.586 1 91.94 82 ASN A N 1
ATOM 652 C CA . ASN A 1 82 ? 2.385 37.562 13.664 1 91.94 82 ASN A CA 1
ATOM 653 C C . ASN A 1 82 ? 2.023 37.875 15.109 1 91.94 82 ASN A C 1
ATOM 655 O O . ASN A 1 82 ? 1.944 39.062 15.492 1 91.94 82 ASN A O 1
ATOM 659 N N . ILE A 1 83 ? 1.811 36.781 15.867 1 92.12 83 ILE A N 1
ATOM 660 C CA . ILE A 1 83 ? 1.463 36.969 17.266 1 92.12 83 ILE A CA 1
ATOM 661 C C . ILE A 1 83 ? 2.641 37.594 18.016 1 92.12 83 ILE A C 1
ATOM 663 O O . ILE A 1 83 ? 2.455 38.5 18.828 1 92.12 83 ILE A O 1
ATOM 667 N N . SER A 1 84 ? 3.82 37.125 17.688 1 90.56 84 SER A N 1
ATOM 668 C CA . SER A 1 84 ? 5.02 37.656 18.344 1 90.56 84 SER A CA 1
ATOM 669 C C . SER A 1 84 ? 5.27 39.094 17.969 1 90.56 84 SER A C 1
ATOM 671 O O . SER A 1 84 ? 5.629 39.906 18.812 1 90.56 84 SER A O 1
ATOM 673 N N . LEU A 1 85 ? 5.004 39.438 16.734 1 89.06 85 LEU A N 1
ATOM 674 C CA . LEU A 1 85 ? 5.191 40.781 16.234 1 89.06 85 LEU A CA 1
ATOM 675 C C . LEU A 1 85 ? 4.184 41.75 16.859 1 89.06 85 LEU A C 1
ATOM 677 O O . LEU A 1 85 ? 4.535 42.875 17.234 1 89.06 85 LEU A O 1
ATOM 681 N N . ASN A 1 86 ? 3.021 41.344 17.047 1 85.88 86 ASN A N 1
ATOM 682 C CA . ASN A 1 86 ? 1.978 42.156 17.656 1 85.88 86 ASN A CA 1
ATOM 683 C C . ASN A 1 86 ? 2.23 42.375 19.141 1 85.88 86 ASN A C 1
ATOM 685 O O . ASN A 1 86 ? 1.969 43.469 19.656 1 85.88 86 ASN A O 1
ATOM 689 N N . LYS A 1 87 ? 2.791 41.438 19.797 1 86.19 87 LYS A N 1
ATOM 690 C CA . LYS A 1 87 ? 3.113 41.531 21.203 1 86.19 87 LYS A CA 1
ATOM 691 C C . LYS A 1 87 ? 4.285 42.469 21.438 1 86.19 87 LYS A C 1
ATOM 693 O O . LYS A 1 87 ? 4.332 43.188 22.453 1 86.19 87 LYS A O 1
ATOM 698 N N . GLU A 1 88 ? 5.199 42.656 20.594 1 86.31 88 GLU A N 1
ATOM 699 C CA . GLU A 1 88 ? 6.359 43.531 20.688 1 86.31 88 GLU A CA 1
ATOM 700 C C . GLU A 1 88 ? 5.98 44.969 20.391 1 86.31 88 GLU A C 1
ATOM 702 O O . GLU A 1 88 ? 6.512 45.906 21.016 1 86.31 88 GLU A O 1
ATOM 707 N N . THR A 1 89 ? 5.039 45.188 19.578 1 79.38 89 THR A N 1
ATOM 708 C CA . THR A 1 89 ? 4.641 46.531 19.172 1 79.38 89 THR A CA 1
ATOM 709 C C . THR A 1 89 ? 3.732 47.188 20.219 1 79.38 89 THR A C 1
ATOM 711 O O . THR A 1 89 ? 3.715 48.406 20.359 1 79.38 89 THR A O 1
ATOM 714 N N . LEU A 1 90 ? 3.115 46.531 21.094 1 77.44 90 LEU A N 1
ATOM 715 C CA . LEU A 1 90 ? 2.18 47 22.109 1 77.44 90 LEU A CA 1
ATOM 716 C C . LEU A 1 90 ? 2.912 47.75 23.219 1 77.44 90 LEU A C 1
ATOM 718 O O . LEU A 1 90 ? 2.5 48.844 23.594 1 77.44 90 LEU A O 1
ATOM 722 N N . PRO A 1 91 ? 3.977 47.406 23.859 1 73.06 91 PRO A N 1
ATOM 723 C CA . PRO A 1 91 ? 4.672 48.188 24.891 1 73.06 91 PRO A CA 1
ATOM 724 C C . PRO A 1 91 ? 5.262 49.5 24.344 1 73.06 91 PRO A C 1
ATOM 726 O O . PRO A 1 91 ? 5.293 50.5 25.062 1 73.06 91 PRO A O 1
ATOM 729 N N . GLU A 1 92 ? 5.703 49.562 23.156 1 73.81 92 GLU A N 1
ATOM 730 C CA . GLU A 1 92 ? 6.27 50.781 22.562 1 73.81 92 GLU A CA 1
ATOM 731 C C . GLU A 1 92 ? 5.215 51.875 22.438 1 73.81 92 GLU A C 1
ATOM 733 O O . GLU A 1 92 ? 5.496 53.062 22.688 1 73.81 92 GLU A O 1
ATOM 738 N N . GLN A 1 93 ? 4.02 51.5 22.156 1 69.25 93 GLN A N 1
ATOM 739 C CA . GLN A 1 93 ? 2.936 52.469 22.031 1 69.25 93 GLN A CA 1
ATOM 740 C C . GLN A 1 93 ? 2.516 53 23.391 1 69.25 93 GLN A C 1
ATOM 742 O O . GLN A 1 93 ? 2.205 54.188 23.531 1 69.25 93 GLN A O 1
ATOM 747 N N . ASP A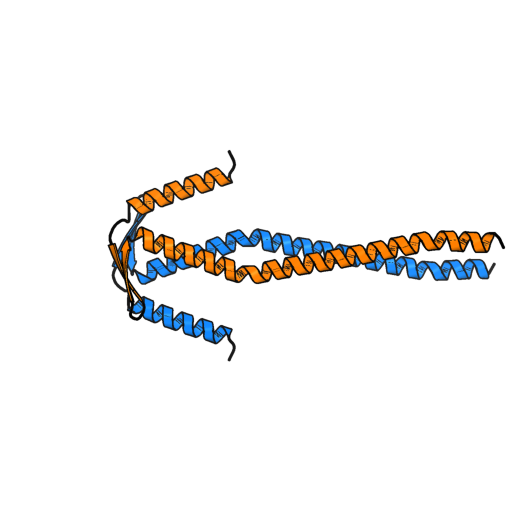 1 94 ? 2.555 52.219 24.375 1 71.81 94 ASP A N 1
ATOM 748 C CA . ASP A 1 94 ? 2.234 52.625 25.75 1 71.81 94 ASP A CA 1
ATOM 749 C C . ASP A 1 94 ? 3.258 53.625 26.281 1 71.81 94 ASP A C 1
ATOM 751 O O . ASP A 1 94 ? 2.893 54.594 26.938 1 71.81 94 ASP A O 1
ATOM 755 N N . ASN A 1 95 ? 4.512 53.5 26.125 1 73.06 95 ASN A N 1
ATOM 756 C CA . ASN A 1 95 ? 5.578 54.406 26.578 1 73.06 95 ASN A CA 1
ATOM 757 C C . ASN A 1 95 ? 5.512 55.75 25.875 1 73.06 95 ASN A C 1
ATOM 759 O O . ASN A 1 95 ? 5.809 56.781 26.484 1 73.06 95 ASN A O 1
ATOM 763 N N . ARG A 1 96 ? 5.156 55.844 24.688 1 75.44 96 ARG A N 1
ATOM 764 C CA . ARG A 1 96 ? 5.055 57.094 23.938 1 75.44 96 ARG A CA 1
ATOM 765 C C . ARG A 1 96 ? 3.908 57.969 24.453 1 75.44 96 ARG A C 1
ATOM 767 O O . ARG A 1 96 ? 4.008 59.188 24.469 1 75.44 96 ARG A O 1
ATOM 774 N N . VAL A 1 97 ? 2.859 57.344 24.906 1 72.38 97 VAL A N 1
ATOM 775 C CA . VAL A 1 97 ? 1.699 58.031 25.422 1 72.38 97 VAL A CA 1
ATOM 776 C C . VAL A 1 97 ? 1.988 58.562 26.828 1 72.38 97 VAL A C 1
ATOM 778 O O . VAL A 1 97 ? 1.465 59.594 27.25 1 72.38 97 VAL A O 1
ATOM 781 N N . ASN A 1 98 ? 2.691 57.812 27.484 1 75.44 98 ASN A N 1
ATOM 782 C CA . ASN A 1 98 ? 2.965 58.188 28.875 1 75.44 98 ASN A CA 1
ATOM 783 C C . ASN A 1 98 ? 4.055 59.25 28.953 1 75.44 98 ASN A C 1
ATOM 785 O O . ASN A 1 98 ? 4.195 59.906 29.984 1 75.44 98 ASN A O 1
ATOM 789 N N . ASN A 1 99 ? 4.902 59.312 28.094 1 69.31 99 ASN A N 1
ATOM 790 C CA . ASN A 1 99 ? 5.984 60.281 28.125 1 69.31 99 ASN A CA 1
ATOM 791 C C . ASN A 1 99 ? 5.562 61.594 27.469 1 69.31 99 ASN A C 1
ATOM 793 O O . ASN A 1 99 ? 6.383 62.5 27.297 1 69.31 99 ASN A O 1
ATOM 797 N N . LYS A 1 100 ? 4.406 61.656 27 1 63.09 100 LYS A N 1
ATOM 798 C CA . LYS A 1 100 ? 3.848 62.969 26.672 1 63.09 100 LYS A CA 1
ATOM 799 C C . LYS A 1 100 ? 3.033 63.5 27.844 1 63.09 100 LYS A C 1
ATOM 801 O O . LYS A 1 100 ? 2.354 62.75 28.547 1 63.09 100 LYS A O 1
ATOM 806 N N . MET B 1 1 ? -16.234 8.656 -20.781 1 70.56 1 MET B N 1
ATOM 807 C CA . MET B 1 1 ? -16.172 7.543 -19.844 1 70.56 1 MET B CA 1
ATOM 808 C C . MET B 1 1 ? -15.008 7.73 -18.859 1 70.56 1 MET B C 1
ATOM 810 O O . MET B 1 1 ? -14 8.352 -19.203 1 70.56 1 MET B O 1
ATOM 814 N N . SER B 1 2 ? -15.148 7.383 -17.609 1 90.06 2 SER B N 1
ATOM 815 C CA . SER B 1 2 ? -14.141 7.668 -16.594 1 90.06 2 SER B CA 1
ATOM 816 C C . SER B 1 2 ? -12.914 6.789 -16.766 1 90.06 2 SER B C 1
ATOM 818 O O . SER B 1 2 ? -13.023 5.641 -17.203 1 90.06 2 SER B O 1
ATOM 820 N N . THR B 1 3 ? -11.75 7.387 -16.953 1 92.31 3 THR B N 1
ATOM 821 C CA . THR B 1 3 ? -10.469 6.699 -17.062 1 92.31 3 THR B CA 1
ATOM 822 C C . THR B 1 3 ? -10.422 5.496 -16.125 1 92.31 3 THR B C 1
ATOM 824 O O . THR B 1 3 ? -9.852 4.457 -16.469 1 92.31 3 THR B O 1
ATOM 827 N N . VAL B 1 4 ? -11.055 5.527 -15.055 1 89.81 4 VAL B N 1
ATOM 828 C CA . VAL B 1 4 ? -11.094 4.457 -14.07 1 89.81 4 VAL B CA 1
ATOM 829 C C . VAL B 1 4 ? -11.844 3.254 -14.633 1 89.81 4 VAL B C 1
ATOM 831 O O . VAL B 1 4 ? -11.398 2.111 -14.492 1 89.81 4 VAL B O 1
ATOM 834 N N . ILE B 1 5 ? -12.945 3.533 -15.227 1 94.75 5 ILE B N 1
ATOM 835 C CA . ILE B 1 5 ? -13.773 2.477 -15.797 1 94.75 5 ILE B CA 1
ATOM 836 C C . ILE B 1 5 ? -13 1.757 -16.906 1 94.75 5 ILE B C 1
ATOM 838 O O . ILE B 1 5 ? -13.055 0.529 -17 1 94.75 5 ILE B O 1
ATOM 842 N N . ILE B 1 6 ? -12.305 2.551 -17.641 1 96.06 6 ILE B N 1
ATOM 843 C CA . ILE B 1 6 ? -11.531 1.985 -18.75 1 96.06 6 ILE B CA 1
ATOM 844 C C . ILE B 1 6 ? -10.445 1.068 -18.203 1 96.06 6 ILE B C 1
ATOM 846 O O . ILE B 1 6 ? -10.258 -0.046 -18.688 1 96.06 6 ILE B O 1
ATOM 850 N N . VAL B 1 7 ? -9.734 1.44 -17.203 1 93.94 7 VAL B N 1
ATOM 851 C CA . VAL B 1 7 ? -8.656 0.658 -16.609 1 93.94 7 VAL B CA 1
ATOM 852 C C . VAL B 1 7 ? -9.219 -0.634 -16.016 1 93.94 7 VAL B C 1
ATOM 854 O O . VAL B 1 7 ? -8.648 -1.71 -16.203 1 93.94 7 VAL B O 1
ATOM 857 N N . LEU B 1 8 ? -10.375 -0.405 -15.406 1 94.38 8 LEU B N 1
ATOM 858 C CA . LEU B 1 8 ? -11.008 -1.568 -14.797 1 94.38 8 LEU B CA 1
ATOM 859 C C . LEU B 1 8 ? -11.445 -2.568 -15.867 1 94.38 8 LEU B C 1
ATOM 861 O O . LEU B 1 8 ? -11.258 -3.777 -15.703 1 94.38 8 LEU B O 1
ATOM 865 N N . LEU B 1 9 ? -12.031 -1.984 -16.922 1 96.31 9 LEU B N 1
ATOM 866 C CA . LEU B 1 9 ? -12.516 -2.826 -18.016 1 96.31 9 LEU B CA 1
ATOM 867 C C . LEU B 1 9 ? -11.367 -3.596 -18.656 1 96.31 9 LEU B C 1
ATOM 869 O O . LEU B 1 9 ? -11.469 -4.805 -18.875 1 96.31 9 LEU B O 1
ATOM 873 N N . VAL B 1 10 ? -10.305 -2.926 -18.938 1 96.69 10 VAL B N 1
ATOM 874 C CA . VAL B 1 10 ? -9.133 -3.555 -19.531 1 96.69 10 VAL B CA 1
ATOM 875 C C . VAL B 1 10 ? -8.578 -4.621 -18.594 1 96.69 10 VAL B C 1
ATOM 877 O O . VAL B 1 10 ? -8.227 -5.719 -19.031 1 96.69 10 VAL B O 1
ATOM 880 N N . GLY B 1 11 ? -8.5 -4.305 -17.312 1 96.06 11 GLY B N 1
ATOM 881 C CA . GLY B 1 11 ? -8.031 -5.254 -16.312 1 96.06 11 GLY B CA 1
ATOM 882 C C . GLY B 1 11 ? -8.852 -6.531 -16.266 1 96.06 11 GLY B C 1
ATOM 883 O O . GLY B 1 11 ? -8.297 -7.629 -16.219 1 96.06 11 GLY B O 1
ATOM 884 N N . ILE B 1 12 ? -10.18 -6.383 -16.344 1 96.75 12 ILE B N 1
ATOM 885 C CA . ILE B 1 12 ? -11.07 -7.531 -16.281 1 96.75 12 ILE B CA 1
ATOM 886 C C . ILE B 1 12 ? -10.906 -8.391 -17.531 1 96.75 12 ILE B C 1
ATOM 888 O O . ILE B 1 12 ? -10.891 -9.625 -17.438 1 96.75 12 ILE B O 1
ATOM 892 N N . ILE B 1 13 ? -10.812 -7.75 -18.641 1 97.56 13 ILE B N 1
ATOM 893 C CA . ILE B 1 13 ? -10.656 -8.477 -19.891 1 97.56 13 ILE B CA 1
ATOM 894 C C . ILE B 1 13 ? -9.352 -9.273 -19.875 1 97.56 13 ILE B C 1
ATOM 896 O O . ILE B 1 13 ? -9.328 -10.453 -20.234 1 97.56 13 ILE B O 1
ATOM 900 N N . LEU B 1 14 ? -8.273 -8.648 -19.453 1 97.38 14 LEU B N 1
ATOM 901 C CA . LEU B 1 14 ? -6.98 -9.328 -19.344 1 97.38 14 LEU B CA 1
ATOM 902 C C . LEU B 1 14 ? -7.055 -10.5 -18.375 1 97.38 14 LEU B C 1
ATOM 904 O O . LEU B 1 14 ? -6.496 -11.562 -18.641 1 97.38 14 LEU B O 1
ATOM 908 N N . ALA B 1 15 ? -7.777 -10.273 -17.234 1 97.5 15 ALA B N 1
ATOM 909 C CA . ALA B 1 15 ? -7.93 -11.328 -16.234 1 97.5 15 ALA B CA 1
ATOM 910 C C . ALA B 1 15 ? -8.711 -12.508 -16.797 1 97.5 15 ALA B C 1
ATOM 912 O O . ALA B 1 15 ? -8.375 -13.664 -16.531 1 97.5 15 ALA B O 1
ATOM 913 N N . LEU B 1 16 ? -9.719 -12.25 -17.562 1 97.94 16 LEU B N 1
ATOM 914 C CA . LEU B 1 16 ? -10.531 -13.297 -18.172 1 97.94 16 LEU B CA 1
ATOM 915 C C . LEU B 1 16 ? -9.719 -14.102 -19.188 1 97.94 16 LEU B C 1
ATOM 917 O O . LEU B 1 16 ? -9.781 -15.328 -19.188 1 97.94 16 LEU B O 1
ATOM 921 N N . LEU B 1 17 ? -9.016 -13.422 -20 1 98 17 LEU B N 1
ATOM 922 C CA . LEU B 1 17 ? -8.164 -14.086 -20.984 1 98 17 LEU B CA 1
ATOM 923 C C . LEU B 1 17 ? -7.125 -14.961 -20.297 1 98 17 LEU B C 1
ATOM 925 O O . LEU B 1 17 ? -6.906 -16.109 -20.688 1 98 17 LEU B O 1
ATOM 929 N N . PHE B 1 18 ? -6.559 -14.406 -19.219 1 98.06 18 PHE B N 1
ATOM 930 C CA . PHE B 1 18 ? -5.574 -15.148 -18.453 1 98.06 18 PHE B CA 1
ATOM 931 C C . PHE B 1 18 ? -6.203 -16.391 -17.828 1 98.06 18 PHE B C 1
ATOM 933 O O . PHE B 1 18 ? -5.598 -17.469 -17.844 1 98.06 18 PHE B O 1
ATOM 940 N N . SER B 1 19 ? -7.359 -16.188 -17.25 1 97.81 19 SER B N 1
ATOM 941 C CA . SER B 1 19 ? -8.062 -17.281 -16.594 1 97.81 19 SER B CA 1
ATOM 942 C C . SER B 1 19 ? -8.375 -18.406 -17.594 1 97.81 19 SER B C 1
ATOM 944 O O . SER B 1 19 ? -8.203 -19.578 -17.281 1 97.81 19 SER B O 1
ATOM 946 N N . PHE B 1 20 ? -8.758 -18.047 -18.75 1 97.81 20 PHE B N 1
ATOM 947 C CA . PHE B 1 20 ? -9.109 -19.016 -19.797 1 97.81 20 PHE B CA 1
ATOM 948 C C . PHE B 1 20 ? -7.871 -19.75 -20.281 1 97.81 20 PHE B C 1
ATOM 950 O O . PHE B 1 20 ? -7.918 -20.969 -20.516 1 97.81 20 PHE B O 1
ATOM 957 N N . GLN B 1 21 ? -6.809 -19.031 -20.344 1 97.88 21 GLN B N 1
ATOM 958 C CA . GLN B 1 21 ? -5.59 -19.609 -20.906 1 97.88 21 GLN B CA 1
ATOM 959 C C . GLN B 1 21 ? -4.895 -20.5 -19.875 1 97.88 21 GLN B C 1
ATOM 961 O O . GLN B 1 21 ? -4.094 -21.359 -20.25 1 97.88 21 GLN B O 1
ATOM 966 N N . ASN B 1 22 ? -5.105 -20.328 -18.578 1 98.19 22 ASN B N 1
ATOM 967 C CA . ASN B 1 22 ? -4.426 -21.047 -17.516 1 98.19 22 ASN B CA 1
ATOM 968 C C . ASN B 1 22 ? -5.41 -21.812 -16.625 1 98.19 22 ASN B C 1
ATOM 970 O O . ASN B 1 22 ? -5.477 -21.578 -15.422 1 98.19 22 ASN B O 1
ATOM 974 N N . GLN B 1 23 ? -6.031 -22.812 -17.156 1 97.44 23 GLN B N 1
ATOM 975 C CA . GLN B 1 23 ? -7.066 -23.578 -16.469 1 97.44 23 GLN B CA 1
ATOM 976 C C . GLN B 1 23 ? -6.516 -24.906 -15.961 1 97.44 23 GLN B C 1
ATOM 978 O O . GLN B 1 23 ? -7.199 -25.625 -15.234 1 97.44 23 GLN B O 1
ATOM 983 N N . SER B 1 24 ? -5.273 -25.188 -16.297 1 96.5 24 SER B N 1
ATOM 984 C CA . SER B 1 24 ? -4.676 -26.438 -15.836 1 96.5 24 SER B CA 1
ATOM 985 C C . SER B 1 24 ? -4.512 -26.438 -14.32 1 96.5 24 SER B C 1
ATOM 987 O O . SER B 1 24 ? -4.203 -25.406 -13.719 1 96.5 24 SER B O 1
ATOM 989 N N . LEU B 1 25 ? -4.578 -27.672 -13.773 1 97.81 25 LEU B N 1
ATOM 990 C CA . LEU B 1 25 ? -4.465 -27.828 -12.328 1 97.81 25 LEU B CA 1
ATOM 991 C C . LEU B 1 25 ? -3.006 -27.984 -11.914 1 97.81 25 LEU B C 1
ATOM 993 O O . LEU B 1 25 ? -2.211 -28.594 -12.641 1 97.81 25 LEU B O 1
ATOM 997 N N . VAL B 1 26 ? -2.746 -27.453 -10.781 1 97 26 VAL B N 1
ATOM 998 C CA . VAL B 1 26 ? -1.42 -27.609 -10.195 1 97 26 VAL B CA 1
ATOM 999 C C . VAL B 1 26 ? -1.548 -27.922 -8.711 1 97 26 VAL B C 1
ATOM 1001 O O . VAL B 1 26 ? -2.482 -27.469 -8.047 1 97 26 VAL B O 1
ATOM 1004 N N . THR B 1 27 ? -0.677 -28.703 -8.25 1 97.81 27 THR B N 1
ATOM 1005 C CA . THR B 1 27 ? -0.636 -29.031 -6.828 1 97.81 27 THR B CA 1
ATOM 1006 C C . THR B 1 27 ? 0.396 -28.172 -6.109 1 97.81 27 THR B C 1
ATOM 1008 O O . THR B 1 27 ? 1.565 -28.141 -6.496 1 97.81 27 THR B O 1
ATOM 1011 N N . ILE B 1 28 ? -0.056 -27.469 -5.125 1 97.88 28 ILE B N 1
ATOM 1012 C CA . ILE B 1 28 ? 0.798 -26.594 -4.328 1 97.88 28 ILE B CA 1
ATOM 1013 C C . ILE B 1 28 ? 0.955 -27.172 -2.922 1 97.88 28 ILE B C 1
ATOM 1015 O O . ILE B 1 28 ? -0.028 -27.578 -2.301 1 97.88 28 ILE B O 1
ATOM 1019 N N . TYR B 1 29 ? 2.166 -27.188 -2.504 1 98 29 TYR B N 1
ATOM 1020 C CA . TYR B 1 29 ? 2.461 -27.688 -1.164 1 98 29 TYR B CA 1
ATOM 1021 C C . TYR B 1 29 ? 2.893 -26.547 -0.244 1 98 29 TYR B C 1
ATOM 1023 O O . TYR B 1 29 ? 3.639 -25.656 -0.655 1 98 29 TYR B O 1
ATOM 1031 N N . PHE B 1 30 ? 2.383 -26.609 0.951 1 96.69 30 PHE B N 1
ATOM 1032 C CA . PHE B 1 30 ? 2.785 -25.672 1.997 1 96.69 30 PHE B CA 1
ATOM 1033 C C . PHE B 1 30 ? 2.791 -26.359 3.359 1 96.69 30 PHE B C 1
ATOM 1035 O O . PHE B 1 30 ? 1.732 -26.625 3.93 1 96.69 30 PHE B O 1
ATOM 1042 N N . LEU B 1 31 ? 4.008 -26.531 3.846 1 95.19 31 LEU B N 1
ATOM 1043 C CA . LEU B 1 31 ? 4.195 -27.281 5.082 1 95.19 31 LEU B CA 1
ATOM 1044 C C . LEU B 1 31 ? 3.502 -28.641 5.008 1 95.19 31 LEU B C 1
ATOM 1046 O O . LEU B 1 31 ? 3.863 -29.484 4.188 1 95.19 31 LEU B O 1
ATOM 1050 N N . ASN B 1 32 ? 2.383 -28.812 5.777 1 95.88 32 ASN B N 1
ATOM 1051 C CA . ASN B 1 32 ? 1.711 -30.109 5.746 1 95.88 32 ASN B CA 1
ATOM 1052 C C . ASN B 1 32 ? 0.423 -30.047 4.93 1 95.88 32 ASN B C 1
ATOM 1054 O O . ASN B 1 32 ? -0.355 -31.016 4.922 1 95.88 32 ASN B O 1
ATOM 1058 N N . TRP B 1 33 ? 0.248 -29 4.242 1 96.38 33 TRP B N 1
ATOM 1059 C CA . TRP B 1 33 ? -0.967 -28.844 3.449 1 96.38 33 TRP B CA 1
ATOM 1060 C C . TRP B 1 33 ? -0.665 -28.953 1.959 1 96.38 33 TRP B C 1
ATOM 1062 O O . TRP B 1 33 ? 0.423 -28.578 1.512 1 96.38 33 TRP B O 1
ATOM 1072 N N . SER B 1 34 ? -1.616 -29.578 1.163 1 96.19 34 SER B N 1
ATOM 1073 C CA . SER B 1 34 ? -1.553 -29.609 -0.295 1 96.19 34 SER B CA 1
ATOM 1074 C C . SER B 1 34 ? -2.885 -29.188 -0.915 1 96.19 34 SER B C 1
ATOM 1076 O O . SER B 1 34 ? -3.949 -29.547 -0.398 1 96.19 34 SER B O 1
ATOM 1078 N N . PHE B 1 35 ? -2.844 -28.344 -1.883 1 95.44 35 PHE B N 1
ATOM 1079 C CA . PHE B 1 35 ? -4.031 -27.875 -2.582 1 95.44 35 PHE B CA 1
ATOM 1080 C C . PHE B 1 35 ? -3.871 -28.031 -4.09 1 95.44 35 PHE B C 1
ATOM 1082 O O . PHE B 1 35 ? -2.787 -27.797 -4.633 1 95.44 35 PHE B O 1
ATOM 1089 N N . GLU B 1 36 ? -4.898 -28.531 -4.637 1 97.38 36 GLU B N 1
ATOM 1090 C CA . GLU B 1 36 ? -4.969 -28.594 -6.094 1 97.38 36 GLU B CA 1
ATOM 1091 C C . GLU B 1 36 ? -5.914 -27.547 -6.652 1 97.38 36 GLU B C 1
ATOM 1093 O O . GLU B 1 36 ? -7.117 -27.562 -6.375 1 97.38 36 GLU B O 1
ATOM 1098 N N . GLU B 1 37 ? -5.395 -26.656 -7.398 1 97.56 37 GLU B N 1
ATOM 1099 C CA . GLU B 1 37 ? -6.16 -25.531 -7.91 1 97.56 37 GLU B CA 1
ATOM 1100 C C . GLU B 1 37 ? -5.699 -25.141 -9.312 1 97.56 37 GLU B C 1
ATOM 1102 O O . GLU B 1 37 ? -4.605 -25.516 -9.742 1 97.56 37 GLU B O 1
ATOM 1107 N N . LYS B 1 38 ? -6.602 -24.453 -10.016 1 98.12 38 LYS B N 1
ATOM 1108 C CA . LYS B 1 38 ? -6.223 -23.938 -11.328 1 98.12 38 LYS B CA 1
ATOM 1109 C C . LYS B 1 38 ? -5.086 -22.922 -11.211 1 98.12 38 LYS B C 1
ATOM 1111 O O . LYS B 1 38 ? -5.062 -22.109 -10.281 1 98.12 38 LYS B O 1
ATOM 1116 N N . ILE B 1 39 ? -4.184 -22.953 -12.18 1 98.31 39 ILE B N 1
ATOM 1117 C CA . ILE B 1 39 ? -3.031 -22.062 -12.203 1 98.31 39 ILE B CA 1
ATOM 1118 C C . ILE B 1 39 ? -3.5 -20.609 -12.094 1 98.31 39 ILE B C 1
ATOM 1120 O O . ILE B 1 39 ? -2.973 -19.828 -11.281 1 98.31 39 ILE B O 1
ATOM 1124 N N . SER B 1 40 ? -4.492 -20.219 -12.805 1 98.31 40 SER B N 1
ATOM 1125 C CA . SER B 1 40 ? -5.004 -18.844 -12.797 1 98.31 40 SER B CA 1
ATOM 1126 C C . SER B 1 40 ? -5.523 -18.453 -11.422 1 98.31 40 SER B C 1
ATOM 1128 O O . SER B 1 40 ? -5.234 -17.359 -10.93 1 98.31 40 SER B O 1
ATOM 1130 N N . THR B 1 41 ? -6.215 -19.312 -10.773 1 98.06 41 THR B N 1
ATOM 1131 C CA . THR B 1 41 ? -6.797 -19.031 -9.469 1 98.06 41 THR B CA 1
ATOM 1132 C C . THR B 1 41 ? -5.707 -18.812 -8.422 1 98.06 41 THR B C 1
ATOM 1134 O O . THR B 1 41 ? -5.762 -17.859 -7.648 1 98.06 41 THR B O 1
ATOM 1137 N N . VAL B 1 42 ? -4.73 -19.625 -8.445 1 98.06 42 VAL B N 1
ATOM 1138 C CA . VAL B 1 42 ? -3.635 -19.547 -7.484 1 98.06 42 VAL B CA 1
ATOM 1139 C C . VAL B 1 42 ? -2.875 -18.234 -7.676 1 98.06 42 VAL B C 1
ATOM 1141 O O . VAL B 1 42 ? -2.523 -17.578 -6.699 1 98.06 42 VAL B O 1
ATOM 1144 N N . LEU B 1 43 ? -2.635 -17.859 -8.883 1 98.56 43 LEU B N 1
ATOM 1145 C CA . LEU B 1 43 ? -1.901 -16.625 -9.172 1 98.56 43 LEU B CA 1
ATOM 1146 C C . LEU B 1 43 ? -2.725 -15.406 -8.789 1 98.56 43 LEU B C 1
ATOM 1148 O O . LEU B 1 43 ? -2.188 -14.43 -8.258 1 98.56 43 LEU B O 1
ATOM 1152 N N . PHE B 1 44 ? -4.039 -15.43 -9 1 98.31 44 PHE B N 1
ATOM 1153 C CA . PHE B 1 44 ? -4.91 -14.32 -8.625 1 98.31 44 PHE B CA 1
ATOM 1154 C C . PHE B 1 44 ? -4.957 -14.164 -7.105 1 98.31 44 PHE B C 1
ATOM 1156 O O . PHE B 1 44 ? -4.855 -13.047 -6.59 1 98.31 44 PHE B O 1
ATOM 1163 N N . LEU B 1 45 ? -5.094 -15.305 -6.43 1 98.06 45 LEU B N 1
ATOM 1164 C CA . LEU B 1 45 ? -5.156 -15.281 -4.969 1 98.06 45 LEU B CA 1
ATOM 1165 C C . LEU B 1 45 ? -3.84 -14.789 -4.379 1 98.06 45 LEU B C 1
ATOM 1167 O O . LEU B 1 45 ? -3.836 -14 -3.43 1 98.06 45 LEU B O 1
ATOM 1171 N N . THR B 1 46 ? -2.748 -15.234 -4.922 1 98.31 46 THR B N 1
ATOM 1172 C CA . THR B 1 46 ? -1.43 -14.82 -4.453 1 98.31 46 THR B CA 1
ATOM 1173 C C . THR B 1 46 ? -1.203 -13.336 -4.715 1 98.31 46 THR B C 1
ATOM 1175 O O . THR B 1 46 ? -0.671 -12.625 -3.863 1 98.31 46 THR B O 1
ATOM 1178 N N . PHE B 1 47 ? -1.599 -12.906 -5.906 1 98.31 47 PHE B N 1
ATOM 1179 C CA . PHE B 1 47 ? -1.506 -11.484 -6.238 1 98.31 47 PHE B CA 1
ATOM 1180 C C . PHE B 1 47 ? -2.336 -10.648 -5.273 1 98.31 47 PHE B C 1
ATOM 1182 O O . PHE B 1 47 ? -1.855 -9.641 -4.746 1 98.31 47 PHE B O 1
ATOM 1189 N N . ALA B 1 48 ? -3.566 -11.031 -4.969 1 97.94 48 ALA B N 1
ATOM 1190 C CA . ALA B 1 48 ? -4.461 -10.352 -4.039 1 97.94 48 ALA B CA 1
ATOM 1191 C C . ALA B 1 48 ? -3.861 -10.312 -2.635 1 97.94 48 ALA B C 1
ATOM 1193 O O . ALA B 1 48 ? -3.924 -9.281 -1.954 1 97.94 48 ALA B O 1
ATOM 1194 N N . ALA B 1 49 ? -3.254 -11.375 -2.229 1 97.69 49 ALA B N 1
ATOM 1195 C CA . ALA B 1 49 ? -2.604 -11.438 -0.922 1 97.69 49 ALA B CA 1
ATOM 1196 C C . ALA B 1 49 ? -1.478 -10.414 -0.819 1 97.69 49 ALA B C 1
ATOM 1198 O O . ALA B 1 49 ? -1.313 -9.766 0.217 1 97.69 49 ALA B O 1
ATOM 1199 N N . GLY B 1 50 ? -0.682 -10.273 -1.894 1 97.56 50 GLY B N 1
ATOM 1200 C CA . GLY B 1 50 ? 0.351 -9.25 -1.946 1 97.56 50 GLY B CA 1
ATOM 1201 C C . GLY B 1 50 ? -0.196 -7.84 -1.819 1 97.56 50 GLY B C 1
ATOM 1202 O O . GLY B 1 50 ? 0.324 -7.031 -1.046 1 97.56 50 GLY B O 1
ATOM 1203 N N . VAL B 1 51 ? -1.268 -7.625 -2.514 1 97.25 51 VAL B N 1
ATOM 1204 C CA . VAL B 1 51 ? -1.923 -6.32 -2.473 1 97.25 51 VAL B CA 1
ATOM 1205 C C . VAL B 1 51 ? -2.424 -6.039 -1.057 1 97.25 51 VAL B C 1
ATOM 1207 O O . VAL B 1 51 ? -2.168 -4.969 -0.502 1 97.25 51 VAL B O 1
ATOM 1210 N N . ILE B 1 52 ? -3.062 -6.945 -0.445 1 97.25 52 ILE B N 1
ATOM 1211 C CA . ILE B 1 52 ? -3.652 -6.805 0.882 1 97.25 52 ILE B CA 1
ATOM 1212 C C . ILE B 1 52 ? -2.555 -6.547 1.911 1 97.25 52 ILE B C 1
ATOM 1214 O O . ILE B 1 52 ? -2.666 -5.633 2.73 1 97.25 52 ILE B O 1
ATOM 1218 N N . LEU B 1 53 ? -1.512 -7.293 1.787 1 96.06 53 LEU B N 1
ATOM 1219 C CA . LEU B 1 53 ? -0.4 -7.129 2.719 1 96.06 53 LEU B CA 1
ATOM 1220 C C . LEU B 1 53 ? 0.203 -5.73 2.605 1 96.06 53 LEU B C 1
ATOM 1222 O O . LEU B 1 53 ? 0.495 -5.094 3.619 1 96.06 53 LEU B O 1
ATOM 1226 N N . ALA B 1 54 ? 0.361 -5.297 1.408 1 95.88 54 ALA B N 1
ATOM 1227 C CA . ALA B 1 54 ? 0.942 -3.977 1.175 1 95.88 54 ALA B CA 1
ATOM 1228 C C . ALA B 1 54 ? 0.023 -2.875 1.69 1 95.88 54 ALA B C 1
ATOM 1230 O O . ALA B 1 54 ? 0.485 -1.904 2.295 1 95.88 54 ALA B O 1
ATOM 1231 N N . PHE B 1 55 ? -1.271 -3.092 1.498 1 94.94 55 PHE B N 1
ATOM 1232 C CA . PHE B 1 55 ? -2.238 -2.109 1.968 1 94.94 55 PHE B CA 1
ATOM 1233 C C . PHE B 1 55 ? -2.258 -2.053 3.49 1 94.94 55 PHE B C 1
ATOM 1235 O O . PHE B 1 55 ? -2.23 -0.969 4.078 1 94.94 55 PHE B O 1
ATOM 1242 N N . ILE B 1 56 ? -2.236 -3.113 4.133 1 95.38 56 ILE B N 1
ATOM 1243 C CA . ILE B 1 56 ? -2.26 -3.197 5.59 1 95.38 56 ILE B CA 1
ATOM 1244 C C . ILE B 1 56 ? -0.991 -2.574 6.164 1 95.38 56 ILE B C 1
ATOM 1246 O O . ILE B 1 56 ? -1.046 -1.839 7.152 1 95.38 56 ILE B O 1
ATOM 1250 N N . SER B 1 57 ? 0.104 -2.797 5.504 1 92.12 57 SER B N 1
ATOM 1251 C CA . SER B 1 57 ? 1.398 -2.318 5.977 1 92.12 57 SER B CA 1
ATOM 1252 C C . SER B 1 57 ? 1.491 -0.799 5.895 1 92.12 57 SER B C 1
ATOM 1254 O O . SER B 1 57 ? 2.213 -0.172 6.672 1 92.12 57 SER B O 1
ATOM 1256 N N . THR B 1 58 ? 0.708 -0.143 5.004 1 93 58 THR B N 1
ATOM 1257 C CA . THR B 1 58 ? 0.796 1.298 4.793 1 93 58 THR B CA 1
ATOM 1258 C C . THR B 1 58 ? -0.274 2.029 5.602 1 93 58 THR B C 1
ATOM 1260 O O . THR B 1 58 ? -0.16 3.23 5.848 1 93 58 THR B O 1
ATOM 1263 N N . LEU B 1 59 ? -1.255 1.377 6.086 1 95 59 LEU B N 1
ATOM 1264 C CA . LEU B 1 59 ? -2.42 1.927 6.77 1 95 59 LEU B CA 1
ATOM 1265 C C . LEU B 1 59 ? -2.002 2.727 8 1 95 59 LEU B C 1
ATOM 1267 O O . LEU B 1 59 ? -2.484 3.84 8.219 1 95 59 LEU B O 1
ATOM 1271 N N . PRO B 1 60 ? -1.05 2.303 8.836 1 95.12 60 PRO B N 1
ATOM 1272 C CA . PRO B 1 60 ? -0.663 3.057 10.031 1 95.12 60 PRO B CA 1
ATOM 1273 C C . PRO B 1 60 ? -0.061 4.422 9.703 1 95.12 60 PRO B C 1
ATOM 1275 O O . PRO B 1 60 ? -0.262 5.387 10.438 1 95.12 60 PRO B O 1
ATOM 1278 N N . THR B 1 61 ? 0.634 4.508 8.609 1 92.12 61 THR B N 1
ATOM 1279 C CA . THR B 1 61 ? 1.268 5.75 8.188 1 92.12 61 THR B CA 1
ATOM 1280 C C . THR B 1 61 ? 0.219 6.773 7.762 1 92.12 61 THR B C 1
ATOM 1282 O O . THR B 1 61 ? 0.289 7.941 8.148 1 92.12 61 THR B O 1
ATOM 1285 N N . ILE B 1 62 ? -0.78 6.316 7.078 1 94.31 62 ILE B N 1
ATOM 1286 C CA . ILE B 1 62 ? -1.864 7.176 6.613 1 94.31 62 ILE B CA 1
ATOM 1287 C C . ILE B 1 62 ? -2.645 7.711 7.812 1 94.31 62 ILE B C 1
ATOM 1289 O O . ILE B 1 62 ? -2.936 8.906 7.883 1 94.31 62 ILE B O 1
ATOM 1293 N N . ILE B 1 63 ? -2.889 6.848 8.75 1 96.31 63 ILE B N 1
ATOM 1294 C CA . ILE B 1 63 ? -3.65 7.23 9.938 1 96.31 63 ILE B CA 1
ATOM 1295 C C . ILE B 1 63 ? -2.865 8.258 10.742 1 96.31 63 ILE B C 1
ATOM 1297 O O . ILE B 1 63 ? -3.428 9.258 11.203 1 96.31 63 ILE B O 1
ATOM 1301 N N . L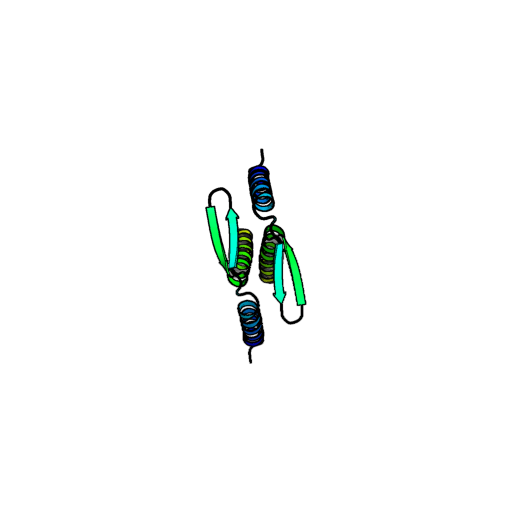YS B 1 64 ? -1.577 8.031 10.852 1 97 64 LYS B N 1
ATOM 1302 C CA . LYS B 1 64 ? -0.721 8.961 11.586 1 97 64 LYS B CA 1
ATOM 1303 C C . LYS B 1 64 ? -0.711 10.336 10.93 1 97 64 LYS B C 1
ATOM 1305 O O . LYS B 1 64 ? -0.85 11.359 11.602 1 97 64 LYS B O 1
ATOM 1310 N N . ASP B 1 65 ? -0.575 10.281 9.602 1 96.69 65 ASP B N 1
ATOM 1311 C CA . ASP B 1 65 ? -0.54 11.539 8.859 1 96.69 65 ASP B CA 1
ATOM 1312 C C . ASP B 1 65 ? -1.866 12.289 8.984 1 96.69 65 ASP B C 1
ATOM 1314 O O . ASP B 1 65 ? -1.884 13.5 9.188 1 96.69 65 ASP B O 1
ATOM 1318 N N . LYS B 1 66 ? -2.969 11.602 8.945 1 97.19 66 LYS B N 1
ATOM 1319 C CA . LYS B 1 66 ? -4.285 12.211 9.078 1 97.19 66 LYS B CA 1
ATOM 1320 C C . LYS B 1 66 ? -4.477 12.797 10.477 1 97.19 66 LYS B C 1
ATOM 1322 O O . LYS B 1 66 ? -5.027 13.891 10.625 1 97.19 66 LYS B O 1
ATOM 1327 N N . ARG B 1 67 ? -3.984 12.125 11.453 1 97.88 67 ARG B N 1
ATOM 1328 C CA . ARG B 1 67 ? -4.039 12.641 12.82 1 97.88 67 ARG B CA 1
ATOM 1329 C C . ARG B 1 67 ? -3.191 13.891 12.969 1 97.88 67 ARG B C 1
ATOM 1331 O O . ARG B 1 67 ? -3.598 14.844 13.641 1 97.88 67 ARG B O 1
ATOM 1338 N N . THR B 1 68 ? -2.023 13.836 12.398 1 97.94 68 THR B N 1
ATOM 1339 C CA . THR B 1 68 ? -1.132 14.992 12.43 1 97.94 68 THR B CA 1
ATOM 1340 C C . THR B 1 68 ? -1.785 16.203 11.766 1 97.94 68 THR B C 1
ATOM 1342 O O . THR B 1 68 ? -1.759 17.297 12.312 1 97.94 68 THR B O 1
ATOM 1345 N N . ILE B 1 69 ? -2.373 16 10.656 1 98 69 ILE B N 1
ATOM 1346 C CA . ILE B 1 69 ? -3.053 17.062 9.922 1 98 69 ILE B CA 1
ATOM 1347 C C . ILE B 1 69 ? -4.176 17.641 10.773 1 98 69 ILE B C 1
ATOM 1349 O O . ILE B 1 69 ? -4.316 18.859 10.875 1 98 69 ILE B O 1
ATOM 1353 N N . SER B 1 70 ? -4.914 16.781 11.406 1 97.75 70 SER B N 1
ATOM 1354 C CA . SER B 1 70 ? -6 17.219 12.289 1 97.75 70 SER B CA 1
ATOM 1355 C C . SER B 1 70 ? -5.477 18.062 13.445 1 97.75 70 SER B C 1
ATOM 1357 O O . SER B 1 70 ? -6.043 19.109 13.758 1 97.75 70 SER B O 1
ATOM 1359 N N . LYS B 1 71 ? -4.383 17.609 14.055 1 98.25 71 LYS B N 1
ATOM 1360 C CA . LYS B 1 71 ? -3.766 18.328 15.164 1 98.25 71 LYS B CA 1
ATOM 1361 C C . LYS B 1 71 ? -3.285 19.703 14.719 1 98.25 71 LYS B C 1
ATOM 1363 O O . LYS B 1 71 ? -3.48 20.703 15.43 1 98.25 71 LYS B O 1
ATOM 1368 N N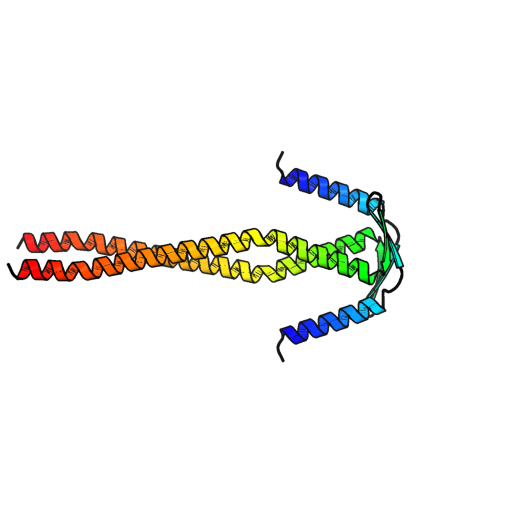 . LEU B 1 72 ? -2.721 19.719 13.555 1 97.81 72 LEU B N 1
ATOM 1369 C CA . LEU B 1 72 ? -2.205 20.984 13.023 1 97.81 72 LEU B CA 1
ATOM 1370 C C . LEU B 1 72 ? -3.344 21.938 12.711 1 97.81 72 LEU B C 1
ATOM 1372 O O . LEU B 1 72 ? -3.24 23.141 12.984 1 97.81 72 LEU B O 1
ATOM 1376 N N . ASN B 1 73 ? -4.43 21.406 12.219 1 97.94 73 ASN B N 1
ATOM 1377 C CA . ASN B 1 73 ? -5.602 22.219 11.938 1 97.94 73 ASN B CA 1
ATOM 1378 C C . ASN B 1 73 ? -6.203 22.797 13.227 1 97.94 73 ASN B C 1
ATOM 1380 O O . ASN B 1 73 ? -6.617 23.953 13.258 1 97.94 73 ASN B O 1
ATOM 1384 N N . LYS B 1 74 ? -6.184 22.031 14.227 1 97.94 74 LYS B N 1
ATOM 1385 C CA . LYS B 1 74 ? -6.664 22.516 15.516 1 97.94 74 LYS B CA 1
ATOM 1386 C C . LYS B 1 74 ? -5.766 23.625 16.062 1 97.94 74 LYS B C 1
ATOM 1388 O O . LYS B 1 74 ? -6.254 24.625 16.578 1 97.94 74 LYS B O 1
ATOM 1393 N N . ARG B 1 75 ? -4.504 23.406 15.914 1 97.44 75 ARG B N 1
ATOM 1394 C CA . ARG B 1 75 ? -3.531 24.391 16.375 1 97.44 75 ARG B CA 1
ATOM 1395 C C . ARG B 1 75 ? -3.701 25.719 15.625 1 97.44 75 ARG B C 1
ATOM 1397 O O . ARG B 1 75 ? -3.623 26.781 16.219 1 97.44 75 ARG B O 1
ATOM 1404 N N . ILE B 1 76 ? -3.963 25.672 14.352 1 97.5 76 ILE B N 1
ATOM 1405 C CA . ILE B 1 76 ? -4.164 26.859 13.531 1 97.5 76 ILE B CA 1
ATOM 1406 C C . ILE B 1 76 ? -5.43 27.578 13.977 1 97.5 76 ILE B C 1
ATOM 1408 O O . ILE B 1 76 ? -5.43 28.812 14.125 1 97.5 76 ILE B O 1
ATOM 1412 N N . LYS B 1 77 ? -6.414 26.812 14.219 1 97.25 77 LYS B N 1
ATOM 1413 C CA . LYS B 1 77 ? -7.664 27.406 14.688 1 97.25 77 LYS B CA 1
ATOM 1414 C C . LYS B 1 77 ? -7.473 28.109 16.016 1 97.25 77 LYS B C 1
ATOM 1416 O O . LYS B 1 77 ? -7.996 29.219 16.234 1 97.25 77 LYS B O 1
ATOM 1421 N N . GLU B 1 78 ? -6.699 27.531 16.891 1 96.62 78 GLU B N 1
ATOM 1422 C CA . GLU B 1 78 ? -6.398 28.125 18.188 1 96.62 78 GLU B CA 1
ATOM 1423 C C . GLU B 1 78 ? -5.602 29.422 18.047 1 96.62 78 GLU B C 1
ATOM 1425 O O . GLU B 1 78 ? -5.891 30.406 18.719 1 96.62 78 GLU B O 1
ATOM 1430 N N . LEU B 1 79 ? -4.707 29.406 17.109 1 95.12 79 LEU B N 1
ATOM 1431 C CA . LEU B 1 79 ? -3.869 30.594 16.875 1 95.12 79 LEU B CA 1
ATOM 1432 C C . LEU B 1 79 ? -4.676 31.719 16.25 1 95.12 79 LEU B C 1
ATOM 1434 O O . LEU B 1 79 ? -4.52 32.875 16.625 1 95.12 79 LEU B O 1
ATOM 1438 N N . GLU B 1 80 ? -5.539 31.344 15.375 1 95.06 80 GLU B N 1
ATOM 1439 C CA . GLU B 1 80 ? -6.402 32.344 14.719 1 95.06 80 GLU B CA 1
ATOM 1440 C C . GLU B 1 80 ? -7.375 32.969 15.719 1 95.06 80 GLU B C 1
ATOM 1442 O O . GLU B 1 80 ? -7.633 34.156 15.664 1 95.06 80 GLU B O 1
ATOM 1447 N N . LYS B 1 81 ? -7.812 32.188 16.625 1 94.69 81 LYS B N 1
ATOM 1448 C CA . LYS B 1 81 ? -8.695 32.688 17.688 1 94.69 81 LYS B CA 1
ATOM 1449 C C . LYS B 1 81 ? -7.961 33.656 18.609 1 94.69 81 LYS B C 1
ATOM 1451 O O . LYS B 1 81 ? -8.5 34.719 18.984 1 94.69 81 LYS B O 1
ATOM 1456 N N . ASN B 1 82 ? -6.797 33.375 18.938 1 91.88 82 ASN B N 1
ATOM 1457 C CA . ASN B 1 82 ? -5.98 34.25 19.781 1 91.88 82 ASN B CA 1
ATOM 1458 C C . ASN B 1 82 ? -5.707 35.594 19.109 1 91.88 82 ASN B C 1
ATOM 1460 O O . ASN B 1 82 ? -5.75 36.625 19.766 1 91.88 82 ASN B O 1
ATOM 1464 N N . ILE B 1 83 ? -5.422 35.5 17.797 1 92.06 83 ILE B N 1
ATOM 1465 C CA . ILE B 1 83 ? -5.152 36.719 17.047 1 92.06 83 ILE B CA 1
ATOM 1466 C C . ILE B 1 83 ? -6.406 37.594 16.984 1 92.06 83 ILE B C 1
ATOM 1468 O O . ILE B 1 83 ? -6.34 38.812 17.156 1 92.06 83 ILE B O 1
ATOM 1472 N N . SER B 1 84 ? -7.523 36.938 16.812 1 90.62 84 SER B N 1
ATOM 1473 C CA . SER B 1 84 ? -8.789 37.656 16.734 1 90.62 84 SER B CA 1
ATOM 1474 C C . SER B 1 84 ? -9.156 38.281 18.078 1 90.62 84 SER B C 1
ATOM 1476 O O . SER B 1 84 ? -9.609 39.438 18.125 1 90.62 84 SER B O 1
ATOM 1478 N N . LEU B 1 85 ? -8.883 37.562 19.125 1 89.31 85 LEU B N 1
ATOM 1479 C CA . LEU B 1 85 ? -9.164 38.031 20.469 1 89.31 85 LEU B CA 1
ATOM 1480 C C . LEU B 1 85 ? -8.273 39.219 20.844 1 89.31 85 LEU B C 1
ATOM 1482 O O . LEU B 1 85 ? -8.742 40.188 21.438 1 89.31 85 LEU B O 1
ATOM 1486 N N . ASN B 1 86 ? -7.09 39.188 20.438 1 85.94 86 ASN B N 1
ATOM 1487 C CA . ASN B 1 86 ? -6.152 40.25 20.719 1 85.94 86 ASN B CA 1
ATOM 1488 C C . ASN B 1 86 ? -6.484 41.531 19.922 1 85.94 86 ASN B C 1
ATOM 1490 O O . ASN B 1 86 ? -6.34 42.625 20.438 1 85.94 86 ASN B O 1
ATOM 1494 N N . LYS B 1 87 ? -6.973 41.375 18.766 1 86.25 87 LYS B N 1
ATOM 1495 C CA . LYS B 1 87 ? -7.363 42.5 17.906 1 86.25 87 LYS B CA 1
ATOM 1496 C C . LYS B 1 87 ? -8.625 43.188 18.438 1 86.25 87 LYS B C 1
ATOM 1498 O O . LYS B 1 87 ? -8.773 44.406 18.328 1 86.25 87 LYS B O 1
ATOM 1503 N N . GLU B 1 88 ? -9.516 42.562 19.094 1 86.5 88 GLU B N 1
ATOM 1504 C CA . GLU B 1 88 ? -10.75 43.094 19.656 1 86.5 88 GLU B CA 1
ATOM 1505 C C . GLU B 1 88 ? -10.492 43.844 20.969 1 86.5 88 GLU B C 1
ATOM 1507 O O . GLU B 1 88 ? -11.133 44.844 21.25 1 86.5 88 GLU B O 1
ATOM 1512 N N . THR B 1 89 ? -9.547 43.438 21.703 1 79.44 89 THR B N 1
ATOM 1513 C CA . THR B 1 89 ? -9.258 44.031 23.016 1 79.44 89 THR B CA 1
ATOM 1514 C C . THR B 1 89 ? -8.445 45.312 22.859 1 79.44 89 THR B C 1
ATOM 1516 O O . THR B 1 89 ? -8.547 46.219 23.688 1 79.44 89 THR B O 1
ATOM 1519 N N . LEU B 1 90 ? -7.816 45.625 21.828 1 77.38 90 LEU B N 1
ATOM 1520 C CA . LEU B 1 90 ? -6.965 46.781 21.562 1 77.38 90 LEU B CA 1
ATOM 1521 C C . LEU B 1 90 ? -7.801 48.031 21.406 1 77.38 90 LEU B C 1
ATOM 1523 O O . LEU B 1 90 ? -7.5 49.062 22.016 1 77.38 90 LEU B O 1
ATOM 1527 N N . PRO B 1 91 ? -8.859 48.219 20.672 1 73.38 91 PRO B N 1
ATOM 1528 C CA . PRO B 1 91 ? -9.656 49.438 20.578 1 73.38 91 PRO B CA 1
ATOM 1529 C C . PRO B 1 91 ? -10.336 49.812 21.891 1 73.38 91 PRO B C 1
ATOM 1531 O O . PRO B 1 91 ? -10.484 51 22.203 1 73.38 91 PRO B O 1
ATOM 1534 N N . GLU B 1 92 ? -10.742 48.906 22.719 1 73.81 92 GLU B N 1
ATOM 1535 C CA . GLU B 1 92 ? -11.383 49.188 24 1 73.81 92 GLU B CA 1
ATOM 1536 C C . GLU B 1 92 ? -10.422 49.875 24.953 1 73.81 92 GLU B C 1
ATOM 1538 O O . GLU B 1 92 ? -10.812 50.781 25.688 1 73.81 92 GLU B O 1
ATOM 1543 N N . GLN B 1 93 ? -9.195 49.5 24.875 1 69.75 93 GLN B N 1
ATOM 1544 C CA . GLN B 1 93 ? -8.195 50.125 25.75 1 69.75 93 GLN B CA 1
ATOM 1545 C C . GLN B 1 93 ? -7.875 51.562 25.297 1 69.75 93 GLN B C 1
ATOM 1547 O O . GLN B 1 93 ? -7.68 52.438 26.125 1 69.75 93 GLN B O 1
ATOM 1552 N N . ASP B 1 94 ? -7.883 51.812 24.094 1 71.81 94 ASP B N 1
ATOM 1553 C CA . ASP B 1 94 ? -7.648 53.125 23.516 1 71.81 94 ASP B CA 1
ATOM 1554 C C . ASP B 1 94 ? -8.773 54.094 23.891 1 71.81 94 ASP B C 1
ATOM 1556 O O . ASP B 1 94 ? -8.523 55.25 24.234 1 71.81 94 ASP B O 1
ATOM 1560 N N . ASN B 1 95 ? -10.016 53.781 23.859 1 74.19 95 ASN B N 1
ATOM 1561 C CA . ASN B 1 95 ? -11.172 54.594 24.203 1 74.19 95 ASN B CA 1
ATOM 1562 C C . ASN B 1 95 ? -11.195 54.938 25.688 1 74.19 95 ASN B C 1
ATOM 1564 O O . ASN B 1 95 ? -11.602 56.031 26.078 1 74.19 95 ASN B O 1
ATOM 1568 N N . ARG B 1 96 ? -10.789 54.094 26.531 1 76.12 96 ARG B N 1
ATOM 1569 C CA . ARG B 1 96 ? -10.766 54.312 27.984 1 76.12 96 ARG B CA 1
ATOM 1570 C C . ARG B 1 96 ? -9.719 55.375 28.359 1 76.12 96 ARG B C 1
ATOM 1572 O O . ARG B 1 96 ? -9.922 56.156 29.297 1 76.12 96 ARG B O 1
ATOM 1579 N N . VAL B 1 97 ? -8.641 55.438 27.625 1 73.25 97 VAL B N 1
ATOM 1580 C CA . VAL B 1 97 ? -7.566 56.375 27.891 1 73.25 97 VAL B CA 1
ATOM 1581 C C . VAL B 1 97 ? -7.953 57.75 27.359 1 73.25 97 VAL B C 1
ATOM 1583 O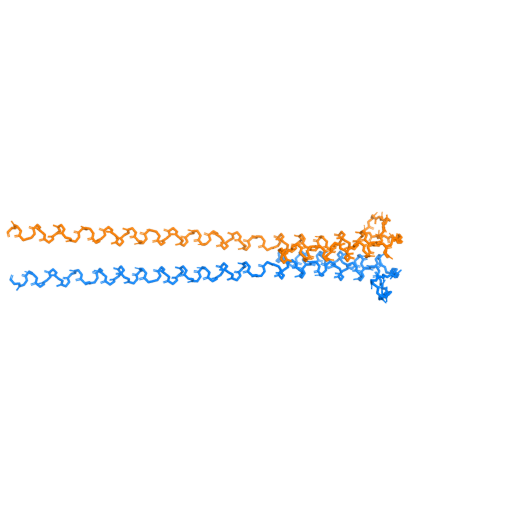 O . VAL B 1 97 ? -7.555 58.781 27.922 1 73.25 97 VAL B O 1
ATOM 1586 N N . ASN B 1 98 ? -8.617 57.688 26.344 1 76.69 98 ASN B N 1
ATOM 1587 C CA . ASN B 1 98 ? -8.977 58.969 25.734 1 76.69 98 ASN B CA 1
ATOM 1588 C C . ASN B 1 98 ? -10.148 59.625 26.453 1 76.69 98 ASN B C 1
ATOM 1590 O O . ASN B 1 98 ? -10.383 60.844 26.312 1 76.69 98 ASN B O 1
ATOM 1594 N N . ASN B 1 99 ? -10.969 58.938 27.047 1 70.31 99 ASN B N 1
ATOM 1595 C CA . ASN B 1 99 ? -12.125 59.5 27.734 1 70.31 99 ASN B CA 1
ATOM 1596 C C . ASN B 1 99 ? -11.781 59.875 29.188 1 70.31 99 ASN B C 1
ATOM 1598 O O . ASN B 1 99 ? -12.664 60.25 29.953 1 70.31 99 ASN B O 1
ATOM 1602 N N . LYS B 1 100 ? -10.602 59.625 29.547 1 63.53 100 LYS B N 1
ATOM 1603 C CA . LYS B 1 100 ? -10.141 60.281 30.781 1 63.53 100 LYS B CA 1
ATOM 1604 C C . LYS B 1 100 ? -9.406 61.562 30.484 1 63.53 100 LYS B C 1
ATOM 1606 O O . LYS B 1 100 ? -8.688 61.688 29.484 1 63.53 100 LYS B O 1
#

InterPro domains:
  IPR010445 Lipopolysaccharide assembly protein A domain [PF06305] (21-83)

Organism: Dictyoglomus thermophilum (strain ATCC 35947 / DSM 3960 / H-6-12) (NCBI:txid309799)

Solvent-accessible surface area (backbone atoms only — not comparable to full-atom values): 10751 Å² total; per-residue (Å²): 132,60,69,63,57,52,53,49,51,53,50,50,52,53,50,50,54,31,40,67,59,24,61,56,72,43,78,46,45,50,92,93,44,75,46,77,42,34,48,35,57,53,46,52,52,36,21,50,50,19,24,50,52,34,48,60,71,46,47,64,57,53,52,50,49,53,49,49,43,51,52,48,52,50,50,43,53,53,50,51,49,52,53,53,52,53,60,62,54,51,62,60,57,55,53,59,58,65,74,96,131,59,70,65,55,51,52,50,50,52,49,50,51,52,48,50,54,31,40,67,60,22,60,56,73,43,78,47,46,48,94,93,45,74,47,78,43,34,48,34,58,54,46,52,52,37,20,50,50,19,25,50,51,35,48,61,70,47,46,63,59,53,53,50,49,52,51,50,43,51,51,49,50,50,51,44,52,53,49,51,48,51,54,52,52,53,60,61,53,52,61,58,56,54,54,58,59,66,74,97